Protein AF-A0A7S2CGY8-F1 (afdb_monomer_lite)

Secondary structure (DSSP, 8-state):
-HHHHHHHHHHHHHHHTTGGGTTTSGGGGGGGHHHHHHHHTSS-HHHHHHHHHHHHHHHHHS---HHHHHHHHHHHHHHHT-SSHHHHHHHHHHTHHHHHH---HHHHHHHHHHHHHHHT-TT--HHHHHHHHHHHHHHHHHHTTSTTHHHIIIIIIHHHHHHHTT-SSHHHHHHHHHHHHHHHHHHHHHTT-

Structure (mmCIF, N/CA/C/O backbone):
data_AF-A0A7S2CGY8-F1
#
_entry.id   AF-A0A7S2CGY8-F1
#
loop_
_atom_site.group_PDB
_atom_site.id
_atom_site.type_symbol
_atom_site.label_atom_id
_atom_site.label_alt_id
_atom_site.label_comp_id
_atom_site.label_asym_id
_atom_site.label_entity_id
_atom_site.label_seq_id
_atom_site.pdbx_PDB_ins_code
_atom_site.Cartn_x
_atom_site.Cartn_y
_atom_site.Cartn_z
_atom_site.occupancy
_atom_site.B_iso_or_equiv
_atom_site.auth_seq_id
_atom_site.auth_comp_id
_atom_site.auth_asym_id
_atom_site.auth_atom_id
_atom_site.pdbx_PDB_model_num
ATOM 1 N N . ILE A 1 1 ? -27.112 6.964 -15.924 1.00 53.16 1 ILE A N 1
ATOM 2 C CA . ILE A 1 1 ? -25.956 7.799 -16.319 1.00 53.16 1 ILE A CA 1
ATOM 3 C C . ILE A 1 1 ? -24.773 7.581 -15.366 1.00 53.16 1 ILE A C 1
ATOM 5 O O . ILE A 1 1 ? -23.765 7.150 -15.892 1.00 53.16 1 ILE A O 1
ATOM 9 N N . PRO A 1 2 ? -24.857 7.737 -14.021 1.00 62.81 2 PRO A N 1
ATOM 10 C CA . PRO A 1 2 ? -23.721 7.411 -13.134 1.00 62.81 2 PRO A CA 1
ATOM 11 C C . PRO A 1 2 ? -23.342 5.918 -13.141 1.00 62.81 2 PRO A C 1
ATOM 13 O O . PRO A 1 2 ? -22.180 5.579 -13.289 1.00 62.81 2 PRO A O 1
ATOM 16 N N . GLU A 1 3 ? -24.332 5.017 -13.100 1.00 65.12 3 GLU A N 1
ATOM 17 C CA . GLU A 1 3 ? -24.080 3.561 -13.124 1.00 65.12 3 GLU A CA 1
ATOM 18 C C . GLU A 1 3 ? -23.382 3.082 -14.413 1.00 65.12 3 GLU A C 1
ATOM 20 O O . GLU A 1 3 ? -22.589 2.148 -14.380 1.00 65.12 3 GLU A O 1
ATOM 25 N N . GLU A 1 4 ? -23.644 3.741 -15.548 1.00 75.81 4 GLU A N 1
ATOM 26 C CA . GLU A 1 4 ? -22.985 3.426 -16.825 1.00 75.81 4 GLU A CA 1
ATOM 27 C C . GLU A 1 4 ? -21.520 3.895 -16.824 1.00 75.81 4 GLU A C 1
ATOM 29 O O . GLU A 1 4 ? -20.667 3.266 -17.444 1.00 75.81 4 GLU A O 1
ATOM 34 N N . GLU A 1 5 ? -21.213 4.986 -16.115 1.00 86.94 5 GLU A N 1
ATOM 35 C CA . GLU A 1 5 ? -19.851 5.502 -15.963 1.00 86.94 5 GLU A CA 1
ATOM 36 C C . GLU A 1 5 ? -18.996 4.560 -15.103 1.00 86.94 5 GLU A C 1
ATOM 38 O O . GLU A 1 5 ? -17.884 4.213 -15.503 1.00 86.94 5 GLU A O 1
ATOM 43 N N . ASP A 1 6 ? -19.537 4.057 -13.990 1.00 91.94 6 ASP A N 1
ATOM 44 C CA . ASP A 1 6 ? -18.836 3.103 -13.122 1.00 91.94 6 ASP A CA 1
ATOM 45 C C . ASP A 1 6 ? -18.589 1.751 -13.815 1.00 91.94 6 ASP A C 1
ATOM 47 O O . ASP A 1 6 ? -17.515 1.161 -13.666 1.00 91.94 6 ASP A O 1
ATOM 51 N N . GLU A 1 7 ? -19.531 1.272 -14.637 1.00 93.44 7 GLU A N 1
ATOM 52 C CA . GLU A 1 7 ? -19.334 0.061 -15.447 1.00 93.44 7 GLU A CA 1
ATOM 53 C C . GLU A 1 7 ? -18.198 0.244 -16.468 1.00 93.44 7 GLU A C 1
ATOM 55 O O . GLU A 1 7 ? -17.343 -0.637 -16.623 1.00 93.44 7 GLU A O 1
ATOM 60 N N . ILE A 1 8 ? -18.130 1.410 -17.120 1.00 94.19 8 ILE A N 1
ATOM 61 C CA . ILE A 1 8 ? -17.041 1.746 -18.046 1.00 94.19 8 ILE A CA 1
ATOM 62 C C . ILE A 1 8 ? -15.702 1.808 -17.305 1.00 94.19 8 ILE A C 1
ATOM 64 O O . ILE A 1 8 ? -14.720 1.240 -17.788 1.00 94.19 8 ILE A O 1
ATOM 68 N N . LEU A 1 9 ? -15.643 2.455 -16.139 1.00 94.94 9 LEU A N 1
ATOM 69 C CA . LEU A 1 9 ? -14.415 2.556 -15.345 1.00 94.94 9 LEU A CA 1
ATOM 70 C C . LEU A 1 9 ? -13.940 1.188 -14.852 1.00 94.94 9 LEU A C 1
ATOM 72 O O . LEU A 1 9 ? -12.745 0.897 -14.899 1.00 94.94 9 LEU A O 1
ATOM 76 N N . PHE A 1 10 ? -14.859 0.316 -14.446 1.00 95.69 10 PHE A N 1
ATOM 77 C CA . PHE A 1 10 ? -14.543 -1.055 -14.056 1.00 95.69 10 PHE A CA 1
ATOM 78 C C . PHE A 1 10 ? -13.921 -1.860 -15.205 1.00 95.69 10 PHE A C 1
ATOM 80 O O . PHE A 1 10 ? -12.905 -2.538 -15.016 1.00 95.69 10 PHE A O 1
ATOM 87 N N . LEU A 1 11 ? -14.511 -1.787 -16.403 1.00 96.06 11 LEU A N 1
ATOM 88 C CA . LEU A 1 11 ? -13.979 -2.459 -17.591 1.00 96.06 11 LEU A CA 1
ATOM 89 C C . LEU A 1 11 ? -12.628 -1.869 -18.006 1.00 96.06 11 LEU A C 1
ATOM 91 O O . LEU A 1 11 ? -11.694 -2.617 -18.293 1.00 96.06 11 LEU A O 1
ATOM 95 N N . LEU A 1 12 ? -12.498 -0.542 -17.968 1.00 95.69 12 LEU A N 1
ATOM 96 C CA . LEU A 1 12 ? -11.250 0.148 -18.271 1.00 95.69 12 LEU A CA 1
ATOM 97 C C . LEU A 1 12 ? -10.130 -0.276 -17.316 1.00 95.69 12 LEU A C 1
ATOM 99 O O . LEU A 1 12 ? -9.038 -0.607 -17.775 1.00 95.69 12 LEU A O 1
ATOM 103 N N . ALA A 1 13 ? -10.395 -0.324 -16.007 1.00 96.12 13 ALA A N 1
ATOM 104 C CA . ALA A 1 13 ? -9.419 -0.759 -15.013 1.00 96.12 13 ALA A CA 1
ATOM 105 C C . ALA A 1 13 ? -8.868 -2.153 -15.339 1.00 96.12 13 ALA A C 1
ATOM 107 O O . ALA A 1 13 ? -7.653 -2.347 -15.353 1.00 96.12 13 ALA A O 1
ATOM 108 N N . LYS A 1 14 ? -9.748 -3.105 -15.670 1.00 95.06 14 LYS A N 1
ATOM 109 C CA . LYS A 1 14 ? -9.351 -4.475 -16.028 1.00 95.06 14 LYS A CA 1
ATOM 110 C C . LYS A 1 14 ? -8.447 -4.532 -17.254 1.00 95.06 14 LYS A C 1
ATOM 112 O O . LYS A 1 14 ? -7.432 -5.224 -17.214 1.00 95.06 14 LYS A O 1
ATOM 117 N N . GLU A 1 15 ? -8.790 -3.803 -18.311 1.00 96.19 15 GLU A N 1
ATOM 118 C CA . GLU A 1 15 ? -7.993 -3.785 -19.541 1.00 96.19 15 GLU A CA 1
ATOM 119 C C . GLU A 1 15 ? -6.618 -3.143 -19.316 1.00 96.19 15 GLU A C 1
ATOM 121 O O . GLU A 1 15 ? -5.596 -3.683 -19.749 1.00 96.19 15 GLU A O 1
ATOM 126 N N . LEU A 1 16 ? -6.555 -2.040 -18.558 1.00 95.94 16 LEU A N 1
ATOM 127 C CA . LEU A 1 16 ? -5.305 -1.317 -18.297 1.00 95.94 16 LEU A CA 1
ATOM 128 C C . LEU A 1 16 ? -4.243 -2.160 -17.575 1.00 95.94 16 LEU A C 1
ATOM 130 O O . LEU A 1 16 ? -3.051 -1.888 -17.732 1.00 95.94 16 LEU A O 1
ATOM 134 N N . GLY A 1 17 ? -4.630 -3.215 -16.851 1.00 93.88 17 GLY A N 1
ATOM 135 C CA . GLY A 1 17 ? -3.684 -4.147 -16.227 1.00 93.88 17 GLY A CA 1
ATOM 136 C C . GLY A 1 17 ? -2.718 -4.812 -17.222 1.00 93.88 17 GLY A C 1
ATOM 137 O O . GLY A 1 17 ? -1.593 -5.146 -16.854 1.00 93.88 17 GLY A O 1
ATOM 138 N N . GLY A 1 18 ? -3.122 -4.963 -18.490 1.00 94.38 18 GLY A N 1
ATOM 139 C CA . GLY A 1 18 ? -2.313 -5.560 -19.561 1.00 94.38 18 GLY A CA 1
ATOM 140 C C . GLY A 1 18 ? -1.582 -4.556 -20.462 1.00 94.38 18 GLY A C 1
ATOM 141 O O . GLY A 1 18 ? -0.892 -4.959 -21.401 1.00 94.38 18 GLY A O 1
ATOM 142 N N . PHE A 1 19 ? -1.717 -3.250 -20.216 1.00 96.81 19 PHE A N 1
ATOM 143 C CA . PHE A 1 19 ? -1.343 -2.220 -21.194 1.00 96.81 19 PHE A CA 1
ATOM 144 C C . PHE A 1 19 ? 0.140 -1.850 -21.214 1.00 96.81 19 PHE A C 1
ATOM 146 O O . PHE A 1 19 ? 0.541 -1.041 -22.047 1.00 96.81 19 PHE A O 1
ATOM 153 N N . VAL A 1 20 ? 0.982 -2.457 -20.371 1.00 97.00 20 VAL A N 1
ATOM 154 C CA . VAL A 1 20 ? 2.426 -2.155 -20.327 1.00 97.00 20 VAL A CA 1
ATOM 155 C C . VAL A 1 20 ? 3.072 -2.267 -21.714 1.00 97.00 20 VAL A C 1
ATOM 157 O O . VAL A 1 20 ? 3.839 -1.397 -22.112 1.00 97.00 20 VAL A O 1
ATOM 160 N N . THR A 1 21 ? 2.715 -3.284 -22.503 1.00 95.25 21 THR A N 1
ATOM 161 C CA . THR A 1 21 ? 3.240 -3.456 -23.872 1.00 95.25 21 THR A CA 1
ATOM 162 C C . THR A 1 21 ? 2.697 -2.426 -24.868 1.00 95.25 21 THR A C 1
ATOM 164 O O . THR A 1 21 ? 3.380 -2.086 -25.831 1.00 95.25 21 THR A O 1
ATOM 167 N N . VAL A 1 22 ? 1.499 -1.894 -24.620 1.00 95.88 22 VAL A N 1
ATOM 168 C CA . VAL A 1 22 ? 0.805 -0.926 -25.480 1.00 95.88 22 VAL A CA 1
ATOM 169 C C . VAL A 1 22 ? 1.343 0.492 -25.271 1.00 95.88 22 VAL A C 1
ATOM 171 O O . VAL A 1 22 ? 1.415 1.265 -26.222 1.00 95.88 22 VAL A O 1
ATOM 174 N N . VAL A 1 23 ? 1.779 0.830 -24.053 1.00 95.19 23 VAL A N 1
ATOM 175 C CA . VAL A 1 23 ? 2.301 2.168 -23.709 1.00 95.19 23 VAL A CA 1
ATOM 176 C C . VAL A 1 23 ? 3.795 2.357 -23.991 1.00 95.19 23 VAL A C 1
ATOM 178 O O . VAL A 1 23 ? 4.369 3.351 -23.564 1.00 95.19 23 VAL A O 1
ATOM 181 N N . GLY A 1 24 ? 4.436 1.434 -24.715 1.00 94.00 24 GLY A N 1
ATOM 182 C CA . GLY A 1 24 ? 5.869 1.506 -25.037 1.00 94.00 24 GLY A CA 1
ATOM 183 C C . GLY A 1 24 ? 6.751 0.518 -24.269 1.00 94.00 24 GLY A C 1
ATOM 184 O O . GLY A 1 24 ? 7.974 0.613 -24.336 1.00 94.00 24 GLY A O 1
ATOM 185 N N . GLY A 1 25 ? 6.154 -0.456 -23.577 1.00 96.19 25 GLY A N 1
ATOM 186 C CA . GLY A 1 25 ? 6.866 -1.508 -22.854 1.00 96.19 25 GLY A CA 1
ATOM 187 C C . GLY A 1 25 ? 7.156 -1.161 -21.389 1.00 96.19 25 GLY A C 1
ATOM 188 O O . GLY A 1 25 ? 6.693 -0.136 -20.882 1.00 96.19 25 GLY A O 1
ATOM 189 N N . PRO A 1 26 ? 7.935 -2.012 -20.690 1.00 97.12 26 PRO A N 1
ATOM 190 C CA . PRO A 1 26 ? 8.218 -1.866 -19.259 1.00 97.12 26 PRO A CA 1
ATOM 191 C C . PRO A 1 26 ? 8.741 -0.482 -18.862 1.00 97.12 26 PRO A C 1
ATOM 193 O O . PRO A 1 26 ? 8.302 0.060 -17.849 1.00 97.12 26 PRO A O 1
ATOM 196 N N . ALA A 1 27 ? 9.592 0.124 -19.696 1.00 96.50 27 ALA A N 1
ATOM 197 C CA . ALA A 1 27 ? 10.165 1.449 -19.466 1.00 96.50 27 ALA A CA 1
ATOM 198 C C . ALA A 1 27 ? 9.117 2.571 -19.362 1.00 96.50 27 ALA A C 1
ATOM 200 O O . ALA A 1 27 ? 9.383 3.570 -18.705 1.00 96.50 27 ALA A O 1
ATOM 201 N N . CYS A 1 28 ? 7.937 2.411 -19.972 1.00 96.25 28 CYS A N 1
ATOM 202 C CA . CYS A 1 28 ? 6.852 3.398 -19.968 1.00 96.25 28 CYS A CA 1
ATOM 203 C C . CYS A 1 28 ? 5.630 2.949 -19.146 1.00 96.25 28 CYS A C 1
ATOM 205 O O . CYS A 1 28 ? 4.637 3.673 -19.070 1.00 96.25 28 CYS A O 1
ATOM 207 N N . GLY A 1 29 ? 5.682 1.776 -18.499 1.00 97.06 29 GLY A N 1
ATOM 208 C CA . GLY A 1 29 ? 4.551 1.222 -17.744 1.00 97.06 29 GLY A CA 1
ATOM 209 C C . GLY A 1 29 ? 4.040 2.151 -16.635 1.00 97.06 29 GLY A C 1
ATOM 210 O O . GLY A 1 29 ? 2.834 2.224 -16.397 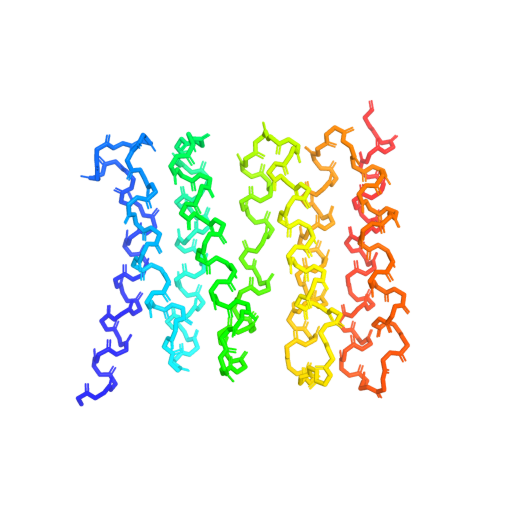1.00 97.06 29 GLY A O 1
ATOM 211 N N . TYR A 1 30 ? 4.929 2.948 -16.032 1.00 97.12 30 TYR A N 1
ATOM 212 C CA . TYR A 1 30 ? 4.580 3.914 -14.986 1.00 97.12 30 TYR A CA 1
ATOM 213 C C . TYR A 1 30 ? 3.583 4.994 -15.442 1.00 97.12 30 TYR A C 1
ATOM 215 O O . TYR A 1 30 ? 2.957 5.648 -14.608 1.00 97.12 30 TYR A O 1
ATOM 223 N N . MET A 1 31 ? 3.419 5.219 -16.751 1.00 96.25 31 MET A N 1
ATOM 224 C CA . MET A 1 31 ? 2.461 6.199 -17.276 1.00 96.25 31 MET A CA 1
ATOM 225 C C . MET A 1 31 ? 1.010 5.813 -16.961 1.00 96.25 31 MET A C 1
ATOM 227 O O . MET A 1 31 ? 0.146 6.684 -16.904 1.00 96.25 31 MET A O 1
ATOM 231 N N . LEU A 1 32 ? 0.747 4.527 -16.710 1.00 97.25 32 LEU A N 1
ATOM 232 C CA . LEU A 1 32 ? -0.573 4.013 -16.342 1.00 97.25 32 LEU A CA 1
ATOM 233 C C . LEU A 1 32 ? -0.956 4.333 -14.888 1.00 97.25 32 LEU A C 1
ATOM 235 O O . LEU A 1 32 ? -2.140 4.322 -14.557 1.00 97.25 32 LEU A O 1
ATOM 239 N N . LEU A 1 33 ? 0.014 4.662 -14.024 1.00 96.88 33 LEU A N 1
ATOM 240 C CA . LEU A 1 33 ? -0.224 4.897 -12.593 1.00 96.88 33 LEU A CA 1
ATOM 241 C C . LEU A 1 33 ? -1.218 6.039 -12.343 1.00 96.88 33 LEU A C 1
ATOM 243 O O . LEU A 1 33 ? -2.102 5.903 -11.502 1.00 96.88 33 LEU A O 1
ATOM 247 N N . GLN A 1 34 ? -1.156 7.113 -13.138 1.00 94.81 34 GLN A N 1
ATOM 248 C CA . GLN A 1 34 ? -2.094 8.238 -13.022 1.00 94.81 34 GLN A CA 1
ATOM 249 C C . GLN A 1 34 ? -3.553 7.820 -13.275 1.00 94.81 34 GLN A C 1
ATOM 251 O O . GLN A 1 34 ? -4.475 8.375 -12.685 1.00 94.81 34 GLN A O 1
ATOM 256 N N . CYS A 1 35 ? -3.779 6.832 -14.149 1.00 95.19 35 CYS A N 1
ATOM 257 C CA . CYS A 1 35 ? -5.119 6.328 -14.435 1.00 95.19 35 CYS A CA 1
ATOM 258 C C . CYS A 1 35 ? -5.658 5.554 -13.230 1.00 95.19 35 CYS A C 1
ATOM 260 O O . CYS A 1 35 ? -6.822 5.712 -12.868 1.00 95.19 35 CYS A O 1
ATOM 262 N N . PHE A 1 36 ? -4.806 4.756 -12.581 1.00 95.81 36 PHE A N 1
ATOM 263 C CA . PHE A 1 36 ? -5.179 4.033 -11.367 1.00 95.81 36 PHE A CA 1
ATOM 264 C C . PHE A 1 36 ? -5.431 4.974 -10.194 1.00 95.81 36 PHE A C 1
ATOM 266 O O . PHE A 1 36 ? -6.360 4.723 -9.442 1.00 95.81 36 PHE A O 1
ATOM 273 N N . GLU A 1 37 ? -4.682 6.070 -10.055 1.00 94.62 37 GLU A N 1
ATOM 274 C CA . GLU A 1 37 ? -4.945 7.077 -9.017 1.00 94.62 37 GLU A CA 1
ATOM 275 C C . GLU A 1 37 ? -6.362 7.649 -9.135 1.00 94.62 37 GLU A C 1
ATOM 277 O O . GLU A 1 37 ? -7.098 7.655 -8.151 1.00 94.62 37 GLU A O 1
ATOM 282 N N . LEU A 1 38 ? -6.774 8.028 -10.350 1.00 93.06 38 LEU A N 1
ATOM 283 C CA . LEU A 1 38 ? -8.121 8.536 -10.622 1.00 93.06 38 LEU A CA 1
ATOM 284 C C . LEU A 1 38 ? -9.209 7.489 -10.343 1.00 93.06 38 LEU A C 1
ATOM 286 O O . LEU A 1 38 ? -10.219 7.804 -9.724 1.00 93.06 38 LEU A O 1
ATOM 290 N N . MET A 1 39 ? -9.009 6.237 -10.764 1.00 94.75 39 MET A N 1
ATOM 291 C CA . MET A 1 39 ? -9.997 5.171 -10.544 1.00 94.75 39 MET A CA 1
ATOM 292 C C . MET A 1 39 ? -10.074 4.734 -9.074 1.00 94.75 39 MET A C 1
ATOM 294 O O . MET A 1 39 ? -11.159 4.450 -8.572 1.00 94.75 39 MET A O 1
ATOM 298 N N . CYS A 1 40 ? -8.950 4.730 -8.355 1.00 93.38 40 CYS A N 1
ATOM 299 C CA . CYS A 1 40 ? -8.903 4.491 -6.911 1.00 93.38 40 CYS A CA 1
ATOM 300 C C . CYS A 1 40 ? -9.632 5.581 -6.111 1.00 93.38 40 CYS A C 1
ATOM 302 O O . CYS A 1 40 ? -10.027 5.330 -4.972 1.00 93.38 40 CYS A O 1
ATOM 304 N N . ASP A 1 41 ? -9.822 6.766 -6.696 1.00 89.69 41 ASP A N 1
ATOM 305 C CA . ASP A 1 41 ? -10.526 7.886 -6.074 1.00 89.69 41 ASP A CA 1
ATOM 306 C C . ASP A 1 41 ? -12.061 7.822 -6.206 1.00 89.69 41 ASP A C 1
ATOM 308 O O . ASP A 1 41 ? -12.793 8.599 -5.594 1.00 89.69 41 ASP A O 1
ATOM 312 N N . THR A 1 42 ? -12.576 6.886 -7.000 1.00 91.50 42 THR A N 1
ATOM 313 C CA . THR A 1 42 ? -14.022 6.726 -7.220 1.00 91.50 42 THR A CA 1
ATOM 314 C C . THR A 1 42 ? -14.736 6.194 -5.974 1.00 91.50 42 THR A C 1
ATOM 316 O O . THR A 1 42 ? -14.119 5.575 -5.103 1.00 91.50 42 THR A O 1
ATOM 319 N N . GLU A 1 43 ? -16.053 6.415 -5.860 1.00 87.88 43 GLU A N 1
ATOM 320 C CA . GLU A 1 43 ? -16.867 5.904 -4.741 1.00 87.88 43 GLU A CA 1
ATOM 321 C C . GLU A 1 43 ? -17.268 4.430 -4.907 1.00 87.88 43 GLU A C 1
ATOM 323 O O . GLU A 1 43 ? -17.458 3.732 -3.900 1.00 87.88 43 GLU A O 1
ATOM 328 N N . GLU A 1 44 ? -17.296 3.922 -6.138 1.00 91.94 44 GLU A N 1
ATO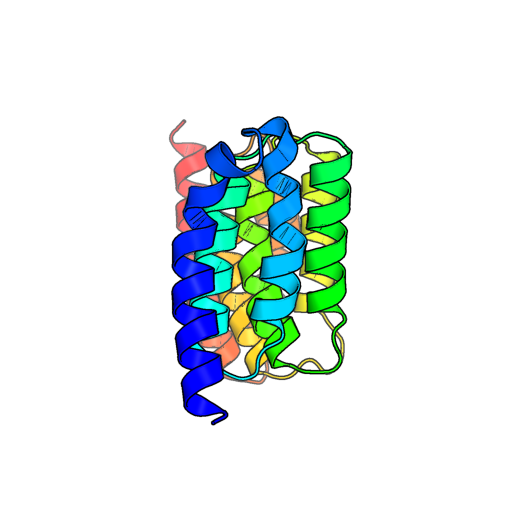M 329 C CA . GLU A 1 44 ? -17.691 2.548 -6.424 1.00 91.94 44 GLU A CA 1
ATOM 330 C C . GLU A 1 44 ? -16.594 1.547 -6.026 1.00 91.94 44 GLU A C 1
ATOM 332 O O . GLU A 1 44 ? -15.432 1.629 -6.431 1.0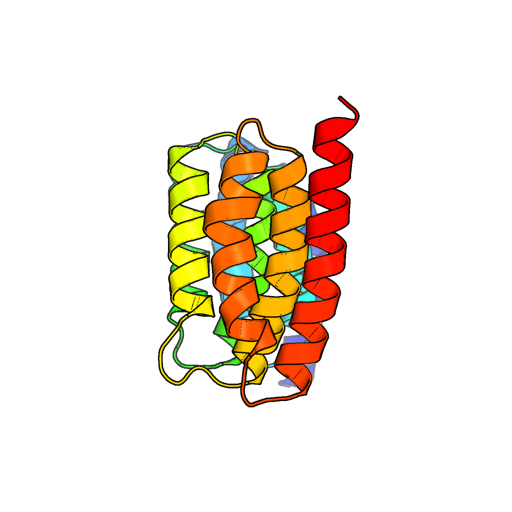0 91.94 44 GLU A O 1
ATOM 337 N N . THR A 1 45 ? -16.958 0.570 -5.195 1.00 92.25 45 THR A N 1
ATOM 338 C CA . THR A 1 45 ? -15.986 -0.367 -4.616 1.00 92.25 45 THR A CA 1
ATOM 339 C C . THR A 1 45 ? -15.436 -1.311 -5.670 1.00 92.25 45 THR A C 1
ATOM 341 O O . THR A 1 45 ? -14.231 -1.561 -5.682 1.00 92.25 45 THR A O 1
ATOM 344 N N . VAL A 1 46 ? -16.279 -1.778 -6.598 1.00 94.44 46 VAL A N 1
ATOM 345 C CA . VAL A 1 46 ? -15.818 -2.707 -7.639 1.00 94.44 46 VAL A CA 1
ATOM 346 C C . VAL A 1 46 ? -14.814 -2.055 -8.592 1.00 94.44 46 VAL A C 1
ATOM 348 O O . VAL A 1 46 ? -13.898 -2.731 -9.061 1.00 94.44 46 VAL A O 1
ATOM 351 N N . VAL A 1 47 ? -14.935 -0.744 -8.834 1.00 95.69 47 VAL A N 1
ATOM 352 C CA . VAL A 1 47 ? -13.988 0.031 -9.650 1.00 95.69 47 VAL A CA 1
ATOM 353 C C . VAL A 1 47 ? -12.643 0.144 -8.938 1.00 95.69 47 VAL A C 1
ATOM 355 O O . VAL A 1 47 ? -11.611 -0.171 -9.532 1.00 95.69 47 VAL A O 1
ATOM 358 N N . ARG A 1 48 ? -12.638 0.518 -7.651 1.00 94.94 48 ARG A N 1
ATOM 359 C CA . ARG A 1 48 ? -11.400 0.614 -6.859 1.00 94.94 48 ARG A CA 1
ATOM 360 C C . ARG A 1 48 ? -10.667 -0.721 -6.749 1.00 94.94 48 ARG A C 1
ATOM 362 O O . ARG A 1 48 ? -9.449 -0.755 -6.909 1.00 94.94 48 ARG A O 1
ATOM 369 N N . ASP A 1 49 ? -11.392 -1.813 -6.517 1.00 94.75 49 ASP A N 1
ATOM 370 C CA . ASP A 1 49 ? -10.798 -3.150 -6.414 1.00 94.75 49 ASP A CA 1
ATOM 371 C C . ASP A 1 49 ? -10.184 -3.590 -7.754 1.00 94.75 49 ASP A C 1
ATOM 373 O O . ASP A 1 49 ? -9.071 -4.124 -7.794 1.00 94.75 49 ASP A O 1
ATOM 377 N N . ALA A 1 50 ? -10.866 -3.307 -8.871 1.00 96.56 50 ALA A N 1
ATOM 378 C CA . ALA A 1 50 ? -10.332 -3.559 -10.208 1.00 96.56 50 ALA A CA 1
ATOM 379 C C . ALA A 1 50 ? -9.085 -2.707 -10.500 1.00 96.56 50 ALA A C 1
ATOM 381 O O . ALA A 1 50 ? -8.102 -3.226 -11.033 1.00 96.56 50 ALA A O 1
ATOM 382 N N . ALA A 1 51 ? -9.089 -1.429 -10.111 1.00 97.12 51 ALA A N 1
ATOM 383 C CA . ALA A 1 51 ? -7.946 -0.534 -10.270 1.00 97.12 51 ALA A CA 1
ATOM 384 C C . ALA A 1 51 ? -6.737 -0.993 -9.441 1.00 97.12 51 ALA A C 1
ATOM 386 O O . ALA A 1 51 ? -5.619 -0.996 -9.954 1.00 97.12 51 ALA A O 1
ATOM 387 N N . ALA A 1 52 ? -6.944 -1.451 -8.203 1.00 96.38 52 ALA A N 1
ATOM 388 C CA . ALA A 1 52 ? -5.881 -1.997 -7.361 1.00 96.38 52 ALA A CA 1
ATOM 389 C C . ALA A 1 52 ? -5.271 -3.284 -7.952 1.00 96.38 52 ALA A C 1
ATOM 391 O O . ALA A 1 52 ? -4.049 -3.446 -7.962 1.00 96.38 52 ALA A O 1
ATOM 392 N N . ALA A 1 53 ? -6.096 -4.178 -8.506 1.00 96.81 53 ALA A N 1
ATOM 393 C CA . ALA A 1 53 ? -5.619 -5.389 -9.179 1.00 96.81 53 ALA A CA 1
ATOM 394 C C . ALA A 1 53 ? -4.832 -5.077 -10.469 1.00 96.81 53 ALA A C 1
ATOM 396 O O . ALA A 1 53 ? -3.794 -5.690 -10.747 1.00 96.81 53 ALA A O 1
ATOM 397 N N . ALA A 1 54 ? -5.297 -4.099 -11.246 1.00 97.69 54 ALA A N 1
ATOM 398 C CA . ALA A 1 54 ? -4.611 -3.632 -12.445 1.00 97.69 54 ALA A CA 1
ATOM 399 C C . ALA A 1 54 ? -3.280 -2.946 -12.110 1.00 97.69 54 ALA A C 1
ATOM 401 O O . ALA A 1 54 ? -2.256 -3.255 -12.721 1.00 97.69 54 ALA A O 1
ATOM 402 N N . PHE A 1 55 ? -3.264 -2.101 -11.077 1.00 98.12 55 PHE A N 1
ATOM 403 C CA . PHE A 1 55 ? -2.051 -1.511 -10.516 1.00 98.12 55 PHE A CA 1
ATOM 404 C C . PHE A 1 55 ? -1.043 -2.590 -10.109 1.00 98.12 55 PHE A C 1
ATOM 406 O O . PHE A 1 55 ? 0.136 -2.479 -10.445 1.00 98.12 55 PHE A O 1
ATOM 413 N N . ALA A 1 56 ? -1.489 -3.663 -9.450 1.00 97.44 56 ALA A N 1
ATOM 414 C CA . ALA A 1 56 ? -0.601 -4.752 -9.057 1.00 97.44 56 ALA A CA 1
ATOM 415 C C . ALA A 1 56 ? 0.026 -5.465 -10.272 1.00 97.44 56 ALA A C 1
ATOM 417 O O . ALA A 1 56 ? 1.210 -5.801 -10.266 1.00 97.44 56 ALA A O 1
ATOM 418 N N . SER A 1 57 ? -0.750 -5.641 -11.343 1.00 97.50 57 SER A N 1
ATOM 419 C CA . SER A 1 57 ? -0.270 -6.235 -12.598 1.00 97.50 57 SER A CA 1
ATOM 420 C C . SER A 1 57 ? 0.759 -5.339 -13.298 1.00 97.50 57 SER A C 1
ATOM 422 O O . SER A 1 57 ? 1.808 -5.814 -13.732 1.00 97.50 57 SER A O 1
ATOM 424 N N . VAL A 1 58 ? 0.497 -4.029 -13.362 1.00 97.94 58 VAL A N 1
ATOM 425 C CA . VAL A 1 58 ? 1.397 -3.055 -13.998 1.00 97.94 58 VAL A CA 1
ATOM 426 C C . VAL A 1 58 ? 2.692 -2.886 -13.207 1.00 97.94 58 VAL A C 1
ATOM 428 O O . VAL A 1 58 ? 3.769 -2.913 -13.797 1.00 97.94 58 VAL A O 1
ATOM 431 N N . THR A 1 59 ? 2.615 -2.756 -11.882 1.00 97.50 59 THR A N 1
ATOM 432 C CA . THR A 1 59 ? 3.800 -2.583 -11.020 1.00 97.50 59 THR A CA 1
ATOM 433 C C . THR A 1 59 ? 4.735 -3.792 -11.043 1.00 97.50 59 THR A C 1
ATOM 435 O O . THR A 1 59 ? 5.949 -3.623 -10.923 1.00 97.50 59 THR A O 1
ATOM 438 N N . ALA A 1 60 ? 4.197 -4.993 -11.271 1.00 96.94 60 ALA A N 1
ATOM 439 C CA . ALA A 1 60 ? 4.982 -6.209 -11.467 1.00 96.94 60 ALA A CA 1
ATOM 440 C C . ALA A 1 60 ? 5.649 -6.308 -12.853 1.00 96.94 60 ALA A C 1
ATOM 442 O O . ALA A 1 60 ? 6.639 -7.022 -12.995 1.00 96.94 60 ALA A O 1
ATOM 443 N N . ALA A 1 61 ? 5.114 -5.627 -13.872 1.00 97.06 61 ALA A N 1
ATOM 444 C CA . ALA A 1 61 ? 5.581 -5.723 -15.258 1.00 97.06 61 ALA A CA 1
ATOM 445 C C . ALA A 1 61 ? 6.377 -4.498 -15.745 1.00 97.06 61 ALA A C 1
ATOM 447 O O . ALA A 1 61 ? 7.028 -4.570 -16.790 1.00 97.06 61 ALA A O 1
ATOM 448 N N . MET A 1 62 ? 6.310 -3.369 -15.036 1.00 97.00 62 MET A N 1
ATOM 449 C CA . MET A 1 62 ? 7.035 -2.149 -15.390 1.00 97.00 62 MET A CA 1
ATOM 450 C C . MET A 1 62 ? 8.494 -2.174 -14.921 1.00 97.00 62 MET A C 1
ATOM 452 O O . MET A 1 62 ? 8.864 -2.874 -13.981 1.00 97.00 62 MET A O 1
ATOM 456 N N . GLU A 1 63 ? 9.324 -1.359 -15.564 1.00 97.69 63 GLU A N 1
ATOM 457 C CA . GLU A 1 63 ? 10.695 -1.112 -15.132 1.00 97.69 63 GLU A CA 1
ATOM 458 C C . GLU A 1 63 ? 10.722 -0.070 -14.004 1.00 97.69 63 GLU A C 1
ATOM 460 O O . GLU A 1 63 ? 10.143 1.012 -14.118 1.00 97.69 63 GLU A O 1
ATOM 465 N N . TRP A 1 64 ? 11.443 -0.371 -12.923 1.00 97.94 64 TRP A N 1
ATOM 466 C CA . TRP A 1 64 ? 11.562 0.487 -11.740 1.00 97.94 64 TRP A CA 1
ATOM 467 C C . TRP A 1 64 ? 12.687 1.524 -11.862 1.00 97.94 64 TRP A C 1
ATOM 469 O O . TRP A 1 64 ? 13.639 1.544 -11.078 1.00 97.94 64 TRP A O 1
ATOM 479 N N . ASN A 1 65 ? 12.570 2.411 -12.852 1.00 96.44 65 ASN A N 1
ATOM 480 C CA . ASN A 1 65 ? 13.443 3.581 -12.988 1.00 96.44 65 ASN A CA 1
ATOM 481 C C . ASN A 1 65 ? 13.069 4.704 -11.992 1.00 96.44 65 ASN A C 1
ATOM 483 O O . ASN A 1 65 ? 12.094 4.600 -11.245 1.00 96.44 65 ASN A O 1
ATOM 487 N N . THR A 1 66 ? 13.851 5.789 -11.962 1.00 97.38 66 THR A N 1
ATOM 488 C CA . THR A 1 66 ? 13.632 6.920 -11.041 1.00 97.38 66 THR A CA 1
ATOM 489 C C . THR A 1 66 ? 12.228 7.516 -11.165 1.00 97.38 66 THR A C 1
ATOM 491 O O . THR A 1 66 ? 11.570 7.733 -10.153 1.00 97.38 66 THR A O 1
ATOM 494 N N . GLU A 1 67 ? 11.732 7.710 -12.389 1.00 96.81 67 GLU A N 1
ATOM 495 C CA . GLU A 1 67 ? 10.406 8.292 -12.622 1.00 96.81 67 GLU A CA 1
ATOM 496 C C . GLU A 1 67 ? 9.281 7.351 -12.161 1.00 96.81 67 GLU A C 1
ATOM 498 O O . GLU A 1 67 ? 8.303 7.798 -11.560 1.00 96.81 67 GLU A O 1
ATOM 503 N N . ALA A 1 68 ? 9.432 6.041 -12.378 1.00 98.00 68 ALA A N 1
ATOM 504 C CA . ALA A 1 68 ? 8.485 5.034 -11.906 1.00 98.00 68 ALA A CA 1
ATOM 505 C C . ALA A 1 68 ? 8.382 5.024 -10.374 1.00 98.00 68 ALA A C 1
ATOM 507 O O . ALA A 1 68 ? 7.273 5.021 -9.829 1.00 98.00 68 ALA A O 1
ATOM 508 N N . LYS A 1 69 ? 9.527 5.080 -9.679 1.00 98.44 69 LYS A N 1
ATOM 509 C CA . LYS A 1 69 ? 9.590 5.171 -8.212 1.00 98.44 69 LYS A CA 1
ATOM 510 C C . LYS A 1 69 ? 8.895 6.432 -7.710 1.00 98.44 69 LYS A C 1
ATOM 512 O O . LYS A 1 69 ? 8.008 6.334 -6.861 1.00 98.44 69 LYS A O 1
ATOM 517 N N . GLU A 1 70 ? 9.254 7.589 -8.262 1.00 98.06 70 GLU A N 1
ATOM 518 C CA . GLU A 1 70 ? 8.681 8.885 -7.887 1.00 98.06 70 GLU A CA 1
ATOM 519 C C . GLU A 1 70 ? 7.162 8.906 -8.080 1.00 98.06 70 GLU A C 1
ATOM 521 O O . GLU A 1 70 ? 6.431 9.193 -7.133 1.00 98.06 70 GLU A O 1
ATOM 526 N N . LYS A 1 71 ? 6.662 8.525 -9.262 1.00 98.06 71 LYS A N 1
ATOM 527 C CA . LYS A 1 71 ? 5.219 8.550 -9.551 1.00 98.06 71 LYS A CA 1
ATOM 528 C C . LYS A 1 71 ? 4.427 7.562 -8.708 1.00 98.06 71 LYS A C 1
ATOM 530 O O . LYS A 1 71 ? 3.372 7.925 -8.191 1.00 98.06 71 LYS A O 1
ATOM 535 N N . CYS A 1 72 ? 4.926 6.338 -8.537 1.00 98.38 72 CYS A N 1
ATOM 536 C CA . CYS A 1 72 ? 4.255 5.346 -7.700 1.00 98.38 72 CYS A CA 1
ATOM 537 C C . CYS A 1 72 ? 4.177 5.815 -6.245 1.00 98.38 72 CYS A C 1
ATOM 539 O O . CYS A 1 72 ? 3.130 5.699 -5.610 1.00 98.38 72 CYS A O 1
ATOM 541 N N . LEU A 1 73 ? 5.268 6.377 -5.723 1.00 98.12 73 LEU A N 1
ATOM 542 C CA . LEU A 1 73 ? 5.309 6.886 -4.360 1.00 98.12 73 LEU A CA 1
ATOM 543 C C . LEU A 1 73 ? 4.394 8.103 -4.172 1.00 98.12 73 LEU A C 1
ATOM 545 O O . LEU A 1 73 ? 3.672 8.172 -3.179 1.00 98.12 73 LEU A O 1
ATOM 549 N N . SER A 1 74 ? 4.393 9.043 -5.119 1.00 97.69 74 SER A N 1
ATOM 550 C CA . SER A 1 74 ? 3.478 10.188 -5.111 1.00 97.69 74 SER A CA 1
ATOM 551 C C . SER A 1 74 ? 2.019 9.741 -5.090 1.00 97.69 74 SER A C 1
ATOM 553 O O . SER A 1 74 ? 1.266 10.214 -4.245 1.00 97.69 74 SER A O 1
ATOM 555 N N . MET A 1 75 ? 1.639 8.779 -5.935 1.00 96.88 75 MET A N 1
ATOM 556 C CA . MET A 1 75 ? 0.280 8.233 -5.976 1.00 96.88 75 MET A CA 1
ATOM 557 C C . MET A 1 75 ? -0.139 7.635 -4.624 1.00 96.88 75 MET A C 1
ATOM 559 O O . MET A 1 75 ? -1.185 7.998 -4.084 1.00 96.88 75 MET A O 1
ATOM 563 N N . VAL A 1 76 ? 0.668 6.739 -4.034 1.00 96.94 76 VAL A N 1
ATOM 564 C CA . VAL A 1 76 ? 0.292 6.117 -2.748 1.00 96.94 76 VAL A CA 1
ATOM 565 C C . VAL A 1 76 ? 0.256 7.137 -1.608 1.00 96.94 76 VAL A C 1
ATOM 567 O O . VAL A 1 76 ? -0.634 7.051 -0.759 1.00 96.94 76 VAL A O 1
ATOM 570 N N . LYS A 1 77 ? 1.143 8.144 -1.611 1.00 96.75 77 LYS A N 1
ATOM 571 C CA . LYS A 1 77 ? 1.114 9.259 -0.648 1.00 96.75 77 LYS A CA 1
ATOM 572 C C . LYS A 1 77 ? -0.159 10.091 -0.794 1.00 96.75 77 LYS A C 1
ATOM 574 O O . LYS A 1 77 ? -0.823 10.344 0.209 1.00 96.75 77 LYS A O 1
ATOM 579 N N . ASN A 1 78 ? -0.532 10.462 -2.018 1.00 96.19 78 ASN A N 1
ATOM 580 C CA . ASN A 1 78 ? -1.738 11.244 -2.294 1.00 96.19 78 ASN A CA 1
ATOM 581 C C . ASN A 1 78 ? -3.002 10.514 -1.827 1.00 96.19 78 ASN A C 1
ATOM 583 O O . ASN A 1 78 ? -3.822 11.095 -1.118 1.00 96.19 78 ASN A O 1
ATOM 587 N N . LEU A 1 79 ? -3.133 9.224 -2.154 1.00 95.50 79 LEU A N 1
ATOM 588 C CA . LEU A 1 79 ? -4.274 8.415 -1.718 1.00 95.50 79 LEU A CA 1
ATOM 589 C C . LEU A 1 79 ? -4.299 8.241 -0.187 1.00 95.50 79 LEU A C 1
ATOM 591 O O . LEU A 1 79 ? -5.366 8.301 0.423 1.00 95.50 79 LEU A O 1
ATOM 595 N N . SER A 1 80 ? -3.132 8.085 0.449 1.00 95.88 80 SER A N 1
ATOM 596 C CA . SER A 1 80 ? -3.008 7.957 1.914 1.00 95.88 80 SER A CA 1
ATOM 597 C C . SER A 1 80 ? -3.344 9.254 2.658 1.00 95.88 80 SER A C 1
ATOM 599 O O . SER A 1 80 ? -3.875 9.215 3.768 1.00 95.88 80 SER A O 1
ATOM 601 N N . ALA A 1 81 ? -3.042 10.404 2.055 1.00 93.12 81 ALA A N 1
ATOM 602 C CA . ALA A 1 81 ? -3.317 11.730 2.603 1.00 93.12 81 ALA A CA 1
ATOM 603 C C . ALA A 1 81 ? -4.704 12.274 2.221 1.00 93.12 81 ALA A C 1
ATOM 605 O O . ALA A 1 81 ? -5.055 13.379 2.628 1.00 93.12 81 ALA A O 1
ATOM 606 N N . GLY A 1 82 ? -5.484 11.523 1.441 1.00 88.69 82 GLY A N 1
ATOM 607 C CA . GLY A 1 82 ? -6.775 11.968 0.940 1.00 88.69 82 GLY A CA 1
ATOM 608 C C . GLY A 1 82 ? -7.804 12.218 2.046 1.00 88.69 82 GLY A C 1
ATOM 609 O O . GLY A 1 82 ? -7.853 11.502 3.045 1.00 88.69 82 GLY A O 1
ATOM 610 N N . ASP A 1 83 ? -8.674 13.209 1.840 1.00 84.88 83 ASP A N 1
ATOM 611 C CA . ASP A 1 83 ? -9.682 13.616 2.832 1.00 84.88 83 ASP A CA 1
ATOM 612 C C . ASP A 1 83 ? -10.747 12.540 3.095 1.00 84.88 83 ASP A C 1
ATOM 614 O O . ASP A 1 83 ? -11.361 12.504 4.163 1.00 84.88 83 ASP A O 1
ATOM 618 N N . TRP A 1 84 ? -10.972 11.650 2.124 1.00 87.69 84 TRP A N 1
ATOM 619 C CA . TRP A 1 84 ? -11.998 10.618 2.203 1.00 87.69 84 TRP A CA 1
ATOM 620 C C . TRP A 1 84 ? -11.421 9.259 2.584 1.00 87.69 84 TRP A C 1
ATOM 622 O O . TRP A 1 84 ? -10.382 8.828 2.082 1.00 87.69 84 TRP A O 1
ATOM 632 N N . PHE A 1 85 ? -12.129 8.539 3.454 1.00 89.25 85 PHE A N 1
ATOM 633 C CA . PHE A 1 85 ? -11.637 7.269 3.984 1.00 89.25 85 PHE A CA 1
ATOM 634 C C . PHE A 1 85 ? -11.501 6.186 2.909 1.00 89.25 85 PHE A C 1
ATOM 636 O O . PHE A 1 85 ? -10.672 5.296 3.071 1.00 89.25 85 PHE A O 1
ATOM 643 N N . THR A 1 86 ? -12.293 6.227 1.830 1.00 90.25 86 THR A N 1
ATOM 644 C CA . THR A 1 86 ? -12.211 5.214 0.765 1.00 90.25 86 THR A CA 1
ATOM 645 C C . THR A 1 86 ? -10.858 5.276 0.062 1.00 90.25 86 THR A C 1
ATOM 647 O O . THR A 1 86 ? -10.257 4.222 -0.146 1.00 90.25 86 THR A O 1
ATOM 650 N N . LYS A 1 87 ? -10.327 6.489 -0.178 1.00 92.50 87 LYS A N 1
ATOM 651 C CA . LYS A 1 87 ? -8.974 6.726 -0.710 1.00 92.50 87 LYS A CA 1
ATOM 652 C C . LYS A 1 87 ? -7.921 6.056 0.169 1.00 92.50 87 LYS A C 1
ATOM 654 O O . LYS A 1 87 ? -7.082 5.301 -0.310 1.00 92.50 87 LYS A O 1
ATOM 659 N N . LYS A 1 88 ? -8.024 6.257 1.483 1.00 95.44 88 LYS A N 1
ATOM 660 C CA . LYS A 1 88 ? -7.113 5.669 2.474 1.00 95.44 88 LYS A CA 1
ATOM 661 C C . LYS A 1 88 ? -7.228 4.147 2.562 1.00 95.44 88 LYS A C 1
ATOM 663 O O . LYS A 1 88 ? -6.220 3.455 2.688 1.00 95.44 88 LYS A O 1
ATOM 668 N N . VAL A 1 89 ? -8.453 3.618 2.489 1.00 95.38 89 VAL A N 1
ATOM 669 C CA . VAL A 1 89 ? -8.720 2.173 2.495 1.00 95.38 89 VAL A CA 1
ATOM 670 C C . VAL A 1 89 ? -8.039 1.501 1.309 1.00 95.38 89 VAL A C 1
ATOM 672 O O . VAL A 1 89 ? -7.356 0.499 1.527 1.00 95.38 89 VAL A O 1
ATOM 675 N N . VAL A 1 90 ? -8.183 2.042 0.094 1.00 95.38 90 VAL A N 1
ATOM 676 C CA . VAL A 1 90 ? -7.511 1.480 -1.086 1.00 95.38 90 VAL A CA 1
ATOM 677 C C . VAL A 1 90 ? -6.000 1.703 -1.019 1.00 95.38 90 VAL A C 1
ATOM 679 O O . VAL A 1 90 ? -5.256 0.749 -1.230 1.00 95.38 90 VAL A O 1
ATOM 682 N N . ALA A 1 91 ? -5.533 2.891 -0.606 1.00 96.25 91 ALA A N 1
ATOM 683 C CA . ALA A 1 91 ? -4.107 3.206 -0.465 1.00 96.25 91 ALA A CA 1
ATOM 684 C C . ALA A 1 91 ? -3.361 2.169 0.377 1.00 96.25 91 ALA A C 1
ATOM 686 O O . ALA A 1 91 ? -2.314 1.682 -0.043 1.00 96.25 91 ALA A O 1
ATOM 687 N N . ALA A 1 92 ? -3.929 1.787 1.528 1.00 97.19 92 ALA A N 1
ATOM 688 C CA . ALA A 1 92 ? -3.342 0.792 2.419 1.00 97.19 92 ALA A CA 1
ATOM 689 C C . ALA A 1 92 ? -3.007 -0.518 1.686 1.00 97.19 92 ALA A C 1
ATOM 691 O O . ALA A 1 92 ? -1.948 -1.095 1.918 1.00 97.19 92 ALA A O 1
ATOM 692 N N . GLN A 1 93 ? -3.872 -0.965 0.773 1.00 95.56 93 GLN A N 1
ATOM 693 C CA . GLN A 1 93 ? -3.682 -2.225 0.051 1.00 95.56 93 GLN A CA 1
ATOM 694 C C . GLN A 1 93 ? -2.628 -2.129 -1.057 1.00 95.56 93 GLN A C 1
ATOM 696 O O . GLN A 1 93 ? -1.980 -3.130 -1.372 1.00 95.56 93 GLN A O 1
ATOM 701 N N . LEU A 1 94 ? -2.407 -0.931 -1.603 1.00 97.56 94 LEU A N 1
ATOM 702 C CA . LEU A 1 94 ? -1.471 -0.720 -2.705 1.00 97.56 94 LEU A CA 1
ATOM 703 C C . LEU A 1 94 ? -0.008 -0.849 -2.285 1.00 97.56 94 LEU A C 1
ATOM 705 O O . LEU A 1 94 ? 0.802 -1.172 -3.138 1.00 97.56 94 LEU A O 1
ATOM 709 N N . TYR A 1 95 ? 0.356 -0.637 -1.015 1.00 98.00 95 TYR A N 1
ATOM 710 C CA . TYR A 1 95 ? 1.765 -0.601 -0.581 1.00 98.00 95 TYR A CA 1
ATOM 711 C C . TYR A 1 95 ? 2.529 -1.918 -0.771 1.00 98.00 95 TYR A C 1
ATOM 713 O O . TYR A 1 95 ? 3.739 -1.899 -0.998 1.00 98.00 95 TYR A O 1
ATOM 721 N N . SER A 1 96 ? 1.847 -3.063 -0.679 1.00 96.25 96 SER A N 1
ATOM 722 C CA . SER A 1 96 ? 2.511 -4.375 -0.694 1.00 96.25 96 SER A CA 1
ATOM 723 C C . SER A 1 96 ? 3.134 -4.734 -2.046 1.00 96.25 96 SER A C 1
ATOM 725 O O . SER A 1 96 ? 4.229 -5.296 -2.089 1.00 96.25 96 SER A O 1
ATOM 727 N N . THR A 1 97 ? 2.482 -4.377 -3.154 1.00 96.56 97 THR A N 1
ATOM 728 C CA . THR A 1 97 ? 2.975 -4.703 -4.496 1.00 96.56 97 THR A CA 1
ATOM 729 C C . THR A 1 97 ? 4.235 -3.933 -4.905 1.00 96.56 97 THR A C 1
ATOM 731 O O . THR A 1 97 ? 5.214 -4.594 -5.237 1.00 96.56 97 THR A O 1
ATOM 734 N N . PRO A 1 98 ? 4.304 -2.588 -4.840 1.00 97.62 98 PRO A N 1
ATOM 735 C CA . PRO A 1 98 ? 5.506 -1.847 -5.199 1.00 97.62 98 PRO A CA 1
ATOM 736 C C . PRO A 1 98 ? 6.661 -2.144 -4.239 1.00 97.62 98 PRO A C 1
ATOM 738 O O . PRO A 1 98 ? 7.811 -2.153 -4.668 1.00 97.62 98 PRO A O 1
ATOM 741 N N . TYR A 1 99 ? 6.370 -2.469 -2.972 1.00 97.94 99 TYR A N 1
ATOM 742 C CA . TYR A 1 99 ? 7.378 -2.957 -2.034 1.00 97.94 99 TYR A CA 1
ATOM 743 C C . TYR A 1 99 ? 8.032 -4.258 -2.528 1.00 97.94 99 TYR A C 1
ATOM 745 O O . TYR A 1 99 ? 9.256 -4.375 -2.509 1.00 97.94 99 TYR A O 1
ATOM 753 N N . LEU A 1 100 ? 7.237 -5.225 -3.001 1.00 96.50 100 LEU A N 1
ATOM 754 C CA . LEU A 1 100 ? 7.764 -6.484 -3.532 1.00 96.50 100 LEU A CA 1
ATOM 755 C C . LEU A 1 100 ? 8.463 -6.287 -4.885 1.00 96.50 100 LEU A C 1
ATOM 757 O O . LEU A 1 100 ? 9.550 -6.818 -5.094 1.00 96.50 100 LEU A O 1
ATOM 761 N N . SER A 1 101 ? 7.846 -5.530 -5.794 1.00 96.94 101 SER A N 1
ATOM 762 C CA . SER A 1 101 ? 8.285 -5.390 -7.186 1.00 96.94 101 SER A CA 1
ATOM 763 C C . SER A 1 101 ? 9.531 -4.521 -7.365 1.00 96.94 101 SER A C 1
ATOM 765 O O . SER A 1 101 ? 10.293 -4.757 -8.300 1.00 96.94 101 SER A O 1
ATOM 767 N N . CYS A 1 102 ? 9.752 -3.529 -6.499 1.00 97.00 102 CYS A N 1
ATOM 768 C CA . CYS A 1 102 ? 10.921 -2.661 -6.574 1.00 97.00 102 CYS A CA 1
ATOM 769 C C . CYS A 1 102 ? 12.040 -3.166 -5.658 1.00 97.00 102 CYS A C 1
ATOM 771 O O . CYS A 1 102 ? 11.965 -3.013 -4.437 1.00 97.00 102 CYS A O 1
ATOM 773 N N . ASP A 1 103 ? 13.109 -3.704 -6.241 1.00 95.62 103 ASP A N 1
ATOM 774 C CA . ASP A 1 103 ? 14.290 -4.150 -5.496 1.00 95.62 103 ASP A CA 1
ATOM 775 C C . ASP A 1 103 ? 15.262 -2.997 -5.198 1.00 95.62 103 ASP A C 1
ATOM 777 O O . ASP A 1 103 ? 16.333 -2.869 -5.785 1.00 95.62 103 ASP A O 1
ATOM 781 N N . ASP A 1 104 ? 14.830 -2.083 -4.327 1.00 96.69 104 ASP A N 1
ATOM 782 C CA . ASP A 1 104 ? 15.610 -0.924 -3.884 1.00 96.69 104 ASP A CA 1
ATOM 783 C C . ASP A 1 104 ? 15.273 -0.586 -2.427 1.00 96.69 104 ASP A C 1
ATOM 785 O O . ASP A 1 104 ? 14.168 -0.133 -2.121 1.00 96.69 104 ASP A O 1
ATOM 789 N N . GLU A 1 105 ? 16.209 -0.827 -1.507 1.00 95.69 105 GLU A N 1
ATOM 790 C CA . GLU A 1 105 ? 15.929 -0.720 -0.072 1.00 95.69 105 GLU A CA 1
ATOM 791 C C . GLU A 1 105 ? 15.573 0.702 0.395 1.00 95.69 105 GLU A C 1
ATOM 793 O O . GLU A 1 105 ? 14.587 0.834 1.118 1.00 95.69 105 GLU A O 1
ATOM 798 N N . PRO A 1 106 ? 16.274 1.779 -0.012 1.00 97.19 106 PRO A N 1
ATOM 799 C CA . PRO A 1 106 ? 15.827 3.148 0.245 1.00 97.19 106 PRO A CA 1
ATOM 800 C C . PRO A 1 106 ? 14.359 3.402 -0.130 1.00 97.19 106 PRO A C 1
ATOM 802 O O . PRO A 1 106 ? 13.611 3.974 0.664 1.00 97.19 106 PRO A O 1
ATOM 805 N N . TYR A 1 107 ? 13.928 2.923 -1.300 1.00 98.12 107 TYR A N 1
ATOM 806 C CA . TYR A 1 107 ? 12.545 3.054 -1.758 1.00 98.12 107 TYR A CA 1
ATOM 807 C C . TYR A 1 107 ? 11.574 2.220 -0.911 1.00 98.12 107 TYR A C 1
ATOM 809 O O . TYR A 1 107 ? 10.540 2.719 -0.459 1.00 98.12 107 TYR A O 1
ATOM 817 N N . ARG A 1 108 ? 11.922 0.958 -0.630 1.00 98.00 108 ARG A N 1
ATOM 818 C CA . ARG A 1 108 ? 11.141 0.079 0.252 1.00 98.00 108 ARG A CA 1
ATOM 819 C C . ARG A 1 108 ? 10.993 0.673 1.652 1.00 98.00 108 ARG A C 1
ATOM 821 O O . ARG A 1 108 ? 9.909 0.598 2.222 1.00 98.00 108 ARG A O 1
ATOM 828 N N . ALA A 1 109 ? 12.051 1.251 2.213 1.00 97.50 109 ALA A N 1
ATOM 829 C CA . ALA A 1 109 ? 12.027 1.889 3.525 1.00 97.50 109 ALA A CA 1
ATOM 830 C C . ALA A 1 109 ? 11.098 3.108 3.542 1.00 97.50 109 ALA A C 1
ATOM 832 O O . ALA A 1 109 ? 10.331 3.281 4.491 1.00 97.50 109 ALA A O 1
ATOM 833 N N . GLU A 1 110 ? 11.100 3.912 2.476 1.00 98.19 110 GLU A N 1
ATOM 834 C CA . GLU A 1 110 ? 10.172 5.034 2.346 1.00 98.19 110 GLU A CA 1
ATOM 835 C C . GLU A 1 110 ? 8.712 4.566 2.243 1.00 98.19 110 GLU A C 1
ATOM 837 O O . GLU A 1 110 ? 7.857 5.092 2.955 1.00 98.19 110 GLU A O 1
ATOM 842 N N . LEU A 1 111 ? 8.421 3.520 1.457 1.00 98.25 111 LEU A N 1
ATOM 843 C CA . LEU A 1 111 ? 7.082 2.915 1.403 1.00 98.25 111 LEU A CA 1
ATOM 844 C C . LEU A 1 111 ? 6.607 2.436 2.781 1.00 98.25 111 LEU A C 1
ATOM 846 O O . LEU A 1 111 ? 5.468 2.708 3.164 1.00 98.25 111 LEU A O 1
ATOM 850 N N . ARG A 1 112 ? 7.472 1.758 3.548 1.00 97.94 112 ARG A N 1
ATOM 851 C CA . ARG A 1 112 ? 7.147 1.307 4.913 1.00 97.94 112 ARG A CA 1
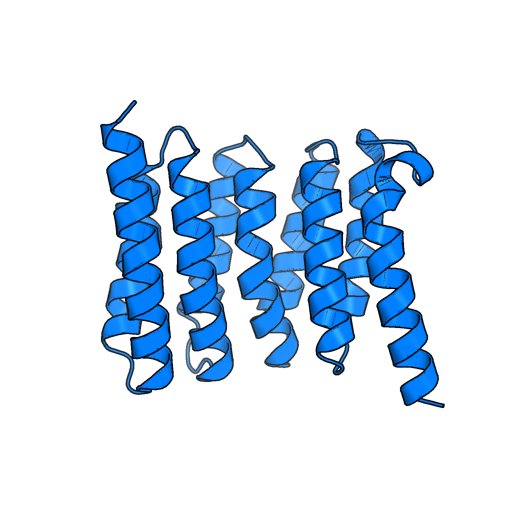ATOM 852 C C . ARG A 1 112 ? 6.875 2.486 5.845 1.00 97.94 112 ARG A C 1
ATOM 854 O O . ARG A 1 112 ? 5.925 2.438 6.624 1.00 97.94 112 ARG A O 1
ATOM 861 N N . ALA A 1 113 ? 7.660 3.558 5.742 1.00 97.69 113 ALA A N 1
ATOM 862 C CA . ALA A 1 113 ? 7.465 4.763 6.541 1.00 97.69 113 ALA A CA 1
ATOM 863 C C . ALA A 1 113 ? 6.129 5.462 6.229 1.00 97.69 113 ALA A C 1
ATOM 865 O O . ALA A 1 113 ? 5.425 5.867 7.154 1.00 97.69 113 ALA A O 1
ATOM 866 N N . GLU A 1 114 ? 5.752 5.587 4.956 1.00 98.00 114 GLU A N 1
ATOM 867 C CA . GLU A 1 114 ? 4.466 6.181 4.562 1.00 98.00 114 GLU A CA 1
ATOM 868 C C . GLU A 1 114 ? 3.273 5.302 4.947 1.00 98.00 114 GLU A C 1
ATOM 870 O O . GLU A 1 114 ? 2.296 5.803 5.510 1.00 98.00 114 GLU A O 1
ATOM 875 N N . PHE A 1 115 ? 3.377 3.984 4.757 1.00 98.06 115 PHE A N 1
ATOM 876 C CA . PHE A 1 115 ? 2.362 3.050 5.238 1.00 98.06 115 PHE A CA 1
ATOM 877 C C . PHE A 1 115 ? 2.173 3.164 6.755 1.00 98.06 115 PHE A C 1
ATOM 879 O O . PHE A 1 115 ? 1.043 3.225 7.238 1.00 98.06 115 PHE A O 1
ATOM 886 N N . LYS A 1 116 ? 3.268 3.252 7.519 1.00 97.00 116 LYS A N 1
ATOM 887 C CA . LYS A 1 116 ? 3.213 3.412 8.975 1.00 97.00 116 LYS A CA 1
ATOM 888 C C . LYS A 1 116 ? 2.510 4.705 9.385 1.00 97.00 116 LYS A C 1
ATOM 890 O O . LYS A 1 116 ? 1.694 4.675 10.302 1.00 97.00 116 LYS A O 1
ATOM 895 N N . LYS A 1 117 ? 2.754 5.822 8.687 1.00 96.44 117 LYS A N 1
ATOM 896 C CA . LYS A 1 117 ? 2.033 7.088 8.929 1.00 96.44 117 LYS A CA 1
ATOM 897 C C . LYS A 1 117 ? 0.526 6.941 8.717 1.00 96.44 117 LYS A C 1
ATOM 899 O O . LYS A 1 117 ? -0.237 7.478 9.515 1.00 96.44 117 LYS A O 1
ATOM 904 N N . LEU A 1 118 ? 0.106 6.218 7.677 1.00 96.69 118 LEU A N 1
ATOM 905 C CA . LEU A 1 118 ? -1.306 5.921 7.428 1.00 96.69 118 LEU A CA 1
ATOM 906 C C . LEU A 1 118 ? -1.885 5.013 8.526 1.00 96.69 118 LEU A C 1
ATOM 908 O O . LEU A 1 118 ? -2.924 5.319 9.107 1.00 96.69 118 LEU A O 1
ATOM 912 N N . ALA A 1 119 ? -1.200 3.915 8.843 1.00 96.81 119 ALA A N 1
ATOM 913 C CA . ALA A 1 119 ? -1.675 2.918 9.796 1.00 96.81 119 ALA A CA 1
ATOM 914 C C . ALA A 1 119 ? -1.755 3.457 11.238 1.00 96.81 119 ALA A C 1
ATOM 916 O O . ALA A 1 119 ? -2.679 3.123 11.987 1.00 96.81 119 ALA A O 1
ATOM 917 N N . GLU A 1 120 ? -0.810 4.306 11.633 1.00 94.94 120 GLU A N 1
ATOM 918 C CA . GLU A 1 120 ? -0.719 4.903 12.971 1.00 94.94 120 GLU A CA 1
ATOM 919 C C . GLU A 1 120 ? -1.283 6.331 13.013 1.00 94.94 120 GLU A C 1
ATOM 921 O O . GLU A 1 120 ? -1.105 7.053 13.999 1.00 94.94 120 GLU A O 1
ATOM 926 N N . GLY A 1 121 ? -1.996 6.734 11.956 1.00 91.75 121 GLY A N 1
ATOM 927 C CA . GLY A 1 121 ? -2.632 8.035 11.838 1.00 91.75 121 GLY A CA 1
ATOM 928 C C . GLY A 1 121 ? -3.547 8.336 13.025 1.00 91.75 121 GLY A C 1
ATOM 929 O O . GLY A 1 121 ? -4.354 7.511 13.475 1.00 91.75 121 GLY A O 1
ATOM 930 N N . LYS A 1 122 ? -3.419 9.553 13.558 1.00 83.31 122 LYS A N 1
ATOM 931 C CA . LYS A 1 122 ? -4.265 10.017 14.655 1.00 83.31 122 LYS A CA 1
ATOM 932 C C . LYS A 1 122 ? -5.716 10.106 14.173 1.00 83.31 122 LYS A C 1
ATOM 934 O O . LYS A 1 122 ? -5.979 10.634 13.102 1.00 83.31 122 LYS A O 1
ATOM 939 N N . ASP A 1 123 ? -6.641 9.613 14.994 1.00 81.50 123 ASP A N 1
ATOM 940 C CA . ASP A 1 123 ? -8.088 9.652 14.742 1.00 81.50 123 ASP A CA 1
ATOM 941 C C . ASP A 1 123 ? -8.546 8.904 13.474 1.00 81.50 123 ASP A C 1
ATOM 943 O O . ASP A 1 123 ? -9.659 9.121 12.994 1.00 81.50 123 ASP A O 1
ATOM 947 N N . GLU A 1 124 ? -7.737 7.963 12.969 1.00 89.81 124 GLU A N 1
ATOM 948 C CA . GLU A 1 124 ? -8.137 7.166 11.811 1.00 89.81 124 GLU A CA 1
ATOM 949 C C . GLU A 1 124 ? -9.386 6.323 12.071 1.00 89.81 124 GLU A C 1
ATOM 951 O O . GLU A 1 124 ? -9.563 5.704 13.132 1.00 89.81 124 GLU A O 1
ATOM 956 N N . LEU A 1 125 ? -10.257 6.282 11.060 1.00 94.19 125 LEU A N 1
ATOM 957 C CA . LEU A 1 125 ? -11.526 5.571 11.140 1.00 94.19 125 LEU A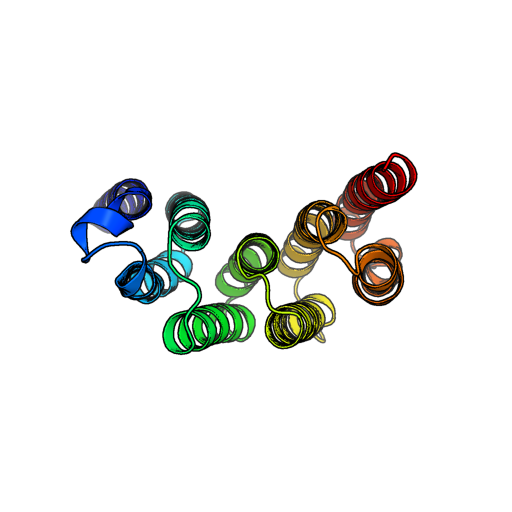 CA 1
ATOM 958 C C . LEU A 1 125 ? -11.296 4.053 11.213 1.00 94.19 125 LEU A C 1
ATOM 960 O O . LEU A 1 125 ? -10.397 3.536 10.542 1.00 94.19 125 LEU A O 1
ATOM 964 N N . PRO A 1 126 ? -12.146 3.295 11.937 1.00 94.88 126 PRO A N 1
ATOM 965 C CA . PRO A 1 126 ? -11.989 1.844 12.056 1.00 94.88 126 PRO A CA 1
ATOM 966 C C . PRO A 1 126 ? -11.863 1.116 10.712 1.00 94.88 126 PRO A C 1
ATOM 968 O O . PRO A 1 126 ? -11.077 0.185 10.588 1.00 94.88 126 PRO A O 1
ATOM 971 N N . MET A 1 127 ? -12.578 1.564 9.677 1.00 94.75 127 MET A N 1
ATOM 972 C CA . MET A 1 127 ? -12.490 0.992 8.328 1.00 94.75 127 MET A CA 1
ATOM 973 C C . MET A 1 127 ? -11.108 1.153 7.672 1.00 94.75 127 MET A C 1
ATOM 975 O O . MET A 1 127 ? -10.636 0.212 7.036 1.00 94.75 127 MET A O 1
ATOM 979 N N . VAL A 1 128 ? -10.422 2.282 7.888 1.00 96.62 128 VAL A N 1
ATOM 980 C CA . VAL A 1 128 ? -9.049 2.508 7.400 1.00 96.62 128 VAL A CA 1
ATOM 981 C C . VAL A 1 128 ? -8.079 1.600 8.148 1.00 96.62 128 VAL A C 1
ATOM 983 O O . VAL A 1 128 ? -7.287 0.894 7.523 1.00 96.62 128 VAL A O 1
ATOM 986 N N . LYS A 1 129 ? -8.204 1.527 9.479 1.00 97.69 129 LYS A N 1
ATOM 987 C CA . LYS A 1 129 ? -7.375 0.645 10.313 1.00 97.69 129 LYS A CA 1
ATOM 988 C C . LYS A 1 129 ? -7.539 -0.827 9.956 1.00 97.69 129 LYS A C 1
ATOM 990 O O . LYS A 1 129 ? -6.555 -1.550 9.890 1.00 97.69 129 LYS A O 1
ATOM 995 N N . ARG A 1 130 ? -8.768 -1.280 9.684 1.00 97.31 130 ARG A N 1
ATOM 996 C CA . ARG A 1 130 ? -9.025 -2.646 9.196 1.00 97.31 130 ARG A CA 1
ATOM 997 C C . ARG A 1 130 ? -8.311 -2.909 7.875 1.00 97.31 130 ARG A C 1
ATOM 999 O O . ARG A 1 130 ? -7.710 -3.967 7.732 1.00 97.31 130 ARG A O 1
ATOM 1006 N N . SER A 1 131 ? -8.346 -1.956 6.939 1.00 96.88 131 SER A N 1
ATOM 1007 C CA . SER A 1 131 ? -7.621 -2.093 5.671 1.00 96.88 131 SER A CA 1
ATOM 1008 C C . SER A 1 131 ? -6.110 -2.161 5.893 1.00 96.88 131 SER A C 1
ATOM 1010 O O . SER A 1 131 ? -5.455 -3.049 5.358 1.00 96.88 131 SER A O 1
ATOM 1012 N N . CYS A 1 132 ? -5.564 -1.310 6.766 1.00 98.06 132 CYS A N 1
ATOM 1013 C CA . CYS A 1 132 ? -4.153 -1.357 7.154 1.00 98.06 132 CYS A CA 1
ATOM 1014 C C . CYS A 1 132 ? -3.791 -2.687 7.833 1.00 98.06 132 CYS A C 1
ATOM 1016 O O . CYS A 1 132 ? -2.742 -3.254 7.554 1.00 98.06 132 CYS A O 1
ATOM 1018 N N . ALA A 1 133 ? -4.667 -3.236 8.677 1.00 97.69 133 ALA A N 1
ATOM 1019 C CA . ALA A 1 133 ? -4.458 -4.533 9.311 1.00 97.69 133 ALA A CA 1
ATOM 1020 C C . ALA A 1 133 ? -4.368 -5.655 8.267 1.00 97.69 133 ALA A C 1
ATOM 1022 O O . ALA A 1 133 ? -3.444 -6.459 8.308 1.00 97.69 133 ALA A O 1
ATOM 1023 N N . THR A 1 134 ? -5.268 -5.670 7.282 1.00 96.88 134 THR A N 1
ATOM 1024 C CA . THR A 1 134 ? -5.187 -6.603 6.148 1.00 96.88 134 THR A CA 1
ATOM 1025 C C . THR A 1 134 ? -3.918 -6.376 5.319 1.00 96.88 134 THR A C 1
ATOM 1027 O O . THR A 1 134 ? -3.245 -7.334 4.950 1.00 96.88 134 THR A O 1
ATOM 1030 N N . ALA A 1 135 ? -3.540 -5.123 5.067 1.00 97.12 135 ALA A N 1
ATOM 1031 C CA . ALA A 1 135 ? -2.334 -4.790 4.316 1.00 97.12 135 ALA A CA 1
ATOM 1032 C C . ALA A 1 135 ? -1.039 -5.205 5.033 1.00 97.12 135 ALA A C 1
ATOM 1034 O O . ALA A 1 135 ? -0.096 -5.622 4.364 1.00 97.12 135 ALA A O 1
ATOM 1035 N N . LEU A 1 136 ? -0.997 -5.175 6.372 1.00 97.62 136 LEU A N 1
ATOM 1036 C CA . LEU A 1 136 ? 0.128 -5.696 7.162 1.00 97.62 136 LEU A CA 1
ATOM 1037 C C . LEU A 1 136 ? 0.376 -7.182 6.875 1.00 97.62 136 LEU A C 1
ATOM 1039 O O . LEU A 1 136 ? 1.531 -7.594 6.809 1.00 97.62 136 LEU A O 1
ATOM 1043 N N . LYS A 1 137 ? -0.681 -7.973 6.640 1.00 96.56 137 LYS A N 1
ATOM 1044 C CA . LYS A 1 137 ? -0.552 -9.377 6.219 1.00 96.56 137 LYS A CA 1
ATOM 1045 C C . LYS A 1 137 ? 0.170 -9.487 4.875 1.00 96.56 137 LYS A C 1
ATOM 1047 O O . LYS A 1 137 ? 1.155 -10.212 4.761 1.00 96.56 137 LYS A O 1
ATOM 1052 N N . SER A 1 138 ? -0.293 -8.741 3.871 1.00 95.19 138 SER A N 1
ATOM 1053 C CA . SER A 1 138 ? 0.305 -8.738 2.529 1.00 95.19 138 SER A CA 1
ATOM 1054 C C . SER A 1 138 ? 1.746 -8.223 2.542 1.00 95.19 138 SER A C 1
ATOM 1056 O O . SER A 1 138 ? 2.606 -8.789 1.872 1.00 95.19 138 SER A O 1
ATOM 1058 N N . LEU A 1 139 ? 2.029 -7.188 3.339 1.00 96.06 139 LEU A N 1
ATOM 1059 C CA . LEU A 1 139 ? 3.379 -6.660 3.537 1.00 96.06 139 LEU A CA 1
ATOM 1060 C C . LEU A 1 139 ? 4.296 -7.667 4.233 1.00 96.06 139 LEU A C 1
ATOM 1062 O O . LEU A 1 139 ? 5.452 -7.765 3.846 1.00 96.06 139 LEU A O 1
ATOM 1066 N N . ALA A 1 140 ? 3.804 -8.448 5.198 1.00 96.00 140 ALA A N 1
ATOM 1067 C CA . ALA A 1 140 ? 4.597 -9.502 5.833 1.00 96.00 140 ALA A CA 1
ATOM 1068 C C . ALA A 1 140 ? 5.002 -10.597 4.845 1.00 96.00 140 ALA A C 1
ATOM 1070 O O . ALA A 1 140 ? 6.172 -10.966 4.773 1.00 96.00 140 ALA A O 1
ATOM 1071 N N . VAL A 1 141 ? 4.054 -11.058 4.027 1.00 94.56 141 VAL A N 1
ATOM 1072 C CA . VAL A 1 141 ? 4.319 -12.051 2.976 1.00 94.56 141 VAL A CA 1
ATOM 1073 C C . VAL A 1 141 ? 5.272 -11.502 1.910 1.00 94.56 141 VAL A C 1
ATOM 1075 O O . VAL A 1 141 ? 6.087 -12.248 1.371 1.00 94.56 141 VAL A O 1
ATOM 1078 N N . ALA A 1 142 ? 5.182 -10.209 1.591 1.00 94.62 142 ALA A N 1
ATOM 1079 C CA . ALA A 1 142 ? 6.105 -9.558 0.668 1.00 94.62 142 ALA A CA 1
ATOM 1080 C C . ALA A 1 142 ? 7.512 -9.407 1.271 1.00 94.62 142 ALA A C 1
ATOM 1082 O O . ALA A 1 142 ? 8.487 -9.748 0.610 1.00 94.62 142 ALA A O 1
ATOM 1083 N N . ALA A 1 143 ? 7.618 -8.954 2.524 1.00 95.38 143 ALA A N 1
ATOM 1084 C CA . ALA A 1 143 ? 8.878 -8.775 3.247 1.00 95.38 143 ALA A CA 1
ATOM 1085 C C . ALA A 1 143 ? 9.626 -10.089 3.464 1.00 95.38 143 ALA A C 1
ATOM 1087 O O . ALA A 1 143 ? 10.845 -10.108 3.390 1.00 95.38 143 ALA A O 1
ATOM 1088 N N . ALA A 1 144 ? 8.919 -11.205 3.650 1.00 95.00 144 ALA A N 1
ATOM 1089 C CA . ALA A 1 144 ? 9.536 -12.529 3.744 1.00 95.00 144 ALA A CA 1
ATOM 1090 C C . ALA A 1 144 ? 10.334 -12.938 2.488 1.00 95.00 144 ALA A C 1
ATOM 1092 O O . ALA A 1 144 ? 11.110 -13.882 2.544 1.00 95.00 144 ALA A O 1
ATOM 1093 N N . LYS A 1 145 ? 10.145 -12.239 1.361 1.00 93.25 145 LYS A N 1
ATOM 1094 C CA . LYS A 1 145 ? 10.820 -12.497 0.080 1.00 93.25 145 LYS A CA 1
ATOM 1095 C C . LYS A 1 145 ? 11.947 -11.498 -0.216 1.00 93.25 145 LYS A C 1
ATOM 1097 O O . LYS A 1 145 ? 12.389 -11.427 -1.360 1.00 93.25 145 LYS A O 1
ATOM 1102 N N . THR A 1 146 ? 12.362 -10.685 0.758 1.00 92.94 146 THR A N 1
ATOM 1103 C CA . THR A 1 146 ? 13.413 -9.666 0.598 1.00 92.94 146 THR A CA 1
ATOM 1104 C C . THR A 1 146 ? 14.597 -9.930 1.529 1.00 92.94 146 THR A C 1
ATOM 1106 O O . THR A 1 146 ? 14.455 -10.549 2.580 1.00 92.94 146 THR A O 1
ATOM 1109 N N . ASP A 1 147 ? 15.776 -9.407 1.186 1.00 89.62 147 ASP A N 1
ATOM 1110 C CA . ASP A 1 147 ? 17.031 -9.683 1.912 1.00 89.62 147 ASP A CA 1
ATOM 1111 C C . ASP A 1 147 ? 17.025 -9.260 3.396 1.00 89.62 147 ASP A C 1
ATOM 1113 O O . ASP A 1 147 ? 17.777 -9.781 4.217 1.00 89.62 147 ASP A O 1
ATOM 1117 N N . ASN A 1 148 ? 16.183 -8.294 3.763 1.00 90.75 148 ASN A N 1
ATOM 1118 C CA . ASN A 1 148 ? 16.073 -7.730 5.111 1.00 90.75 148 ASN A CA 1
ATOM 1119 C C . ASN A 1 148 ? 14.814 -8.184 5.869 1.00 90.75 148 ASN A C 1
ATOM 1121 O O . ASN A 1 148 ? 14.408 -7.527 6.837 1.00 90.75 148 ASN A O 1
ATOM 1125 N N . ALA A 1 149 ? 14.217 -9.302 5.451 1.00 93.25 149 ALA A N 1
ATOM 1126 C CA . ALA A 1 149 ? 12.947 -9.818 5.946 1.00 93.25 149 ALA A CA 1
ATOM 1127 C C . ALA A 1 149 ? 12.812 -9.781 7.479 1.00 93.25 149 ALA A C 1
ATOM 1129 O O . ALA A 1 149 ? 11.877 -9.182 8.009 1.00 93.25 149 ALA A O 1
ATOM 1130 N N . THR A 1 150 ? 13.776 -10.346 8.216 1.00 92.31 150 THR A N 1
ATOM 1131 C CA . THR A 1 150 ? 13.729 -10.440 9.688 1.00 92.31 150 THR A CA 1
ATOM 1132 C C . THR A 1 150 ? 13.633 -9.075 10.371 1.00 92.31 150 THR A C 1
ATOM 1134 O O . THR A 1 150 ? 12.908 -8.927 11.357 1.00 92.31 150 THR A O 1
ATOM 1137 N N . ALA A 1 151 ? 14.363 -8.074 9.868 1.00 93.25 151 ALA A N 1
ATOM 1138 C CA . ALA A 1 151 ? 14.324 -6.720 10.417 1.00 93.25 151 ALA A CA 1
ATOM 1139 C C . ALA A 1 151 ? 12.971 -6.061 10.121 1.00 93.25 151 ALA A C 1
ATOM 1141 O O . ALA A 1 151 ? 12.337 -5.533 11.028 1.00 93.25 151 ALA A O 1
ATOM 1142 N N . VAL A 1 152 ? 12.474 -6.178 8.887 1.00 95.81 152 VAL A N 1
ATOM 1143 C CA . VAL A 1 152 ? 11.189 -5.588 8.476 1.00 95.81 152 VAL A CA 1
ATOM 1144 C C . VAL A 1 152 ? 10.005 -6.217 9.220 1.00 95.81 152 VAL A C 1
ATOM 1146 O O . VAL A 1 152 ? 9.143 -5.502 9.739 1.00 95.81 152 VAL A O 1
ATOM 1149 N N . LEU A 1 153 ? 9.966 -7.548 9.335 1.00 95.81 153 LEU A N 1
ATOM 1150 C CA . LEU A 1 153 ? 8.916 -8.256 10.074 1.00 95.81 153 LEU A CA 1
ATOM 1151 C C . LEU A 1 153 ? 8.887 -7.840 11.552 1.00 95.81 153 LEU A C 1
ATOM 1153 O O . LEU A 1 153 ? 7.809 -7.652 12.120 1.00 95.81 153 LEU A O 1
ATOM 1157 N N . ARG A 1 154 ? 10.059 -7.683 12.181 1.00 93.69 154 ARG A N 1
ATOM 1158 C CA . ARG A 1 154 ? 10.184 -7.330 13.602 1.00 93.69 154 ARG A CA 1
ATOM 1159 C C . ARG A 1 154 ? 9.919 -5.851 13.876 1.00 93.69 154 ARG A C 1
ATOM 1161 O O . ARG A 1 154 ? 9.149 -5.529 14.780 1.00 93.69 154 ARG A O 1
ATOM 1168 N N . ASP A 1 155 ? 10.591 -4.969 13.154 1.00 93.19 155 ASP A N 1
ATOM 1169 C CA . ASP A 1 155 ? 10.705 -3.562 13.536 1.00 93.19 155 ASP A CA 1
ATOM 1170 C C . ASP A 1 155 ? 9.565 -2.730 12.936 1.00 93.19 155 ASP A C 1
ATOM 1172 O O . ASP A 1 155 ? 9.026 -1.841 13.603 1.00 93.19 155 ASP A O 1
ATOM 1176 N N . ASP A 1 156 ? 9.115 -3.075 11.728 1.00 94.25 156 ASP A N 1
ATOM 1177 C CA . ASP A 1 156 ? 8.071 -2.330 11.025 1.00 94.25 156 ASP A CA 1
ATOM 1178 C C . ASP A 1 156 ? 6.696 -2.985 11.189 1.00 94.25 156 ASP A C 1
ATOM 1180 O O . ASP A 1 156 ? 5.757 -2.346 11.658 1.00 94.25 156 ASP A O 1
ATOM 1184 N N . ILE A 1 157 ? 6.564 -4.275 10.869 1.00 95.94 157 ILE A N 1
ATOM 1185 C CA . ILE A 1 157 ? 5.245 -4.927 10.798 1.00 95.94 157 ILE A CA 1
ATOM 1186 C C . ILE A 1 157 ? 4.730 -5.315 12.188 1.00 95.94 157 ILE A C 1
ATOM 1188 O O . ILE A 1 157 ? 3.604 -4.967 12.555 1.00 95.94 157 ILE A O 1
ATOM 1192 N N . MET A 1 158 ? 5.538 -6.013 12.994 1.00 95.62 158 MET A N 1
ATOM 1193 C CA . MET A 1 158 ? 5.132 -6.417 14.345 1.00 95.62 158 MET A CA 1
ATOM 1194 C C . MET A 1 158 ? 4.854 -5.204 15.243 1.00 95.62 158 MET A C 1
ATOM 1196 O O . MET A 1 158 ? 3.924 -5.253 16.051 1.00 95.62 158 MET A O 1
ATOM 1200 N N . SER A 1 159 ? 5.608 -4.107 15.101 1.00 94.38 159 SER A N 1
ATOM 1201 C CA . SER A 1 159 ? 5.402 -2.911 15.929 1.00 94.38 159 SER A CA 1
ATOM 1202 C C . SER A 1 159 ? 4.013 -2.296 15.717 1.00 94.38 159 SER A C 1
ATOM 1204 O O . SER A 1 159 ? 3.301 -2.053 16.696 1.00 94.38 159 SER A O 1
ATOM 1206 N N . THR A 1 160 ? 3.562 -2.155 14.468 1.00 95.12 160 THR A N 1
ATOM 1207 C CA . THR A 1 160 ? 2.205 -1.679 14.165 1.00 95.12 160 THR A CA 1
ATOM 1208 C C . THR A 1 160 ? 1.133 -2.717 14.533 1.00 95.12 160 THR A C 1
ATOM 1210 O O . THR A 1 160 ? 0.090 -2.357 15.088 1.00 95.12 160 THR A O 1
ATOM 1213 N N . LEU A 1 161 ? 1.381 -4.021 14.334 1.00 95.69 161 LEU A N 1
ATOM 1214 C CA . LEU A 1 161 ? 0.432 -5.070 14.747 1.00 95.69 161 LEU A CA 1
ATOM 1215 C C . LEU A 1 161 ? 0.165 -5.066 16.255 1.00 95.69 161 LEU A C 1
ATOM 1217 O O . LEU A 1 161 ? -0.982 -5.230 16.671 1.00 95.69 161 LEU A O 1
ATOM 1221 N N . GLN A 1 162 ? 1.180 -4.830 17.088 1.00 96.25 162 GLN A N 1
ATOM 1222 C CA . GLN A 1 162 ? 1.002 -4.743 18.543 1.00 96.25 162 GLN A CA 1
ATOM 1223 C C . GLN A 1 162 ? 0.032 -3.633 18.964 1.00 96.25 162 GLN A C 1
ATOM 1225 O O . GLN A 1 162 ? -0.674 -3.793 19.967 1.00 96.25 162 GLN A O 1
ATOM 1230 N N . ILE A 1 163 ? -0.021 -2.531 18.210 1.00 95.38 163 ILE A N 1
ATOM 1231 C CA . ILE A 1 163 ? -0.995 -1.454 18.414 1.00 95.38 163 ILE A CA 1
ATOM 1232 C C . ILE A 1 163 ? -2.393 -1.966 18.056 1.00 95.38 163 ILE A C 1
ATOM 1234 O O . ILE A 1 163 ? -3.321 -1.846 18.857 1.00 95.38 163 ILE A O 1
ATOM 1238 N N . TYR A 1 164 ? -2.546 -2.591 16.888 1.00 97.25 164 TYR A N 1
ATOM 1239 C CA . TYR A 1 164 ? -3.851 -3.017 16.376 1.00 97.25 164 TYR A CA 1
ATOM 1240 C C . TYR A 1 164 ? -4.470 -4.191 17.139 1.00 97.25 164 TYR A C 1
ATOM 1242 O O . TYR A 1 164 ? -5.685 -4.227 17.325 1.00 97.25 164 TYR A O 1
ATOM 1250 N N . LEU A 1 165 ? -3.659 -5.107 17.669 1.00 97.12 165 LEU A N 1
ATOM 1251 C CA . LEU A 1 165 ? -4.118 -6.191 18.549 1.00 97.12 165 LEU A CA 1
ATOM 1252 C C . LEU A 1 165 ? -4.748 -5.669 19.850 1.00 97.12 165 LEU A C 1
ATOM 1254 O O . LEU A 1 165 ? -5.517 -6.380 20.498 1.00 97.12 165 LEU A O 1
ATOM 1258 N N . LYS A 1 166 ? -4.445 -4.423 20.223 1.00 96.81 166 LYS A N 1
ATOM 1259 C CA . LYS A 1 166 ? -4.991 -3.723 21.391 1.00 96.81 166 LYS A CA 1
ATOM 1260 C C . LYS A 1 166 ? -5.972 -2.611 21.003 1.00 96.81 166 LYS A C 1
ATOM 1262 O O . LYS A 1 166 ? -6.363 -1.835 21.874 1.00 96.81 166 LYS A O 1
ATOM 1267 N N . ASP A 1 167 ? -6.373 -2.511 19.730 1.00 97.19 167 ASP A N 1
ATOM 1268 C CA . ASP A 1 167 ? -7.307 -1.473 19.287 1.00 97.19 167 ASP A CA 1
ATOM 1269 C C . ASP A 1 167 ? -8.662 -1.633 19.994 1.00 97.19 167 ASP A C 1
ATOM 1271 O O . ASP A 1 167 ? -9.085 -2.740 20.335 1.00 97.19 167 ASP A O 1
ATOM 1275 N N . LYS A 1 168 ? -9.353 -0.517 20.235 1.00 95.56 168 LYS A N 1
ATOM 1276 C CA . LYS A 1 168 ? -10.676 -0.493 20.874 1.00 95.56 168 LYS A CA 1
ATOM 1277 C C . LYS A 1 168 ? -11.731 -1.226 20.040 1.00 95.56 168 LYS A C 1
ATOM 1279 O O . LYS A 1 168 ? -12.622 -1.863 20.606 1.00 95.56 168 LYS A O 1
ATOM 1284 N N . ASP A 1 169 ? -11.613 -1.181 18.716 1.00 96.56 169 ASP A N 1
ATOM 1285 C CA . ASP A 1 169 ? -12.546 -1.813 17.792 1.00 96.56 169 ASP A CA 1
ATOM 1286 C C . ASP A 1 169 ? -12.237 -3.311 17.640 1.00 96.56 169 ASP A C 1
ATOM 1288 O O . ASP A 1 169 ? -11.123 -3.712 17.299 1.00 96.56 169 ASP A O 1
ATOM 1292 N N . SER A 1 170 ? -13.228 -4.167 17.908 1.00 96.94 170 SER A N 1
ATOM 1293 C CA . SER A 1 170 ? -13.055 -5.621 17.823 1.00 96.94 170 SER A CA 1
ATOM 1294 C C . SER A 1 170 ? -12.758 -6.106 16.409 1.00 96.94 170 SER A C 1
ATOM 1296 O O . SER A 1 170 ? -12.005 -7.066 16.258 1.00 96.94 170 SER A O 1
ATOM 1298 N N . SER A 1 171 ? -13.297 -5.451 15.382 1.00 96.75 171 SER A N 1
ATOM 1299 C CA . SER A 1 171 ? -13.051 -5.831 13.992 1.00 96.75 171 SER A CA 1
ATOM 1300 C C . SER A 1 171 ? -11.597 -5.569 13.591 1.00 96.75 171 SER A C 1
ATOM 1302 O O . SER A 1 171 ? -10.981 -6.426 12.963 1.00 96.75 171 SER A O 1
ATOM 1304 N N . VAL A 1 172 ? -11.000 -4.462 14.053 1.00 97.56 172 VAL A N 1
ATOM 1305 C CA . VAL A 1 172 ? -9.568 -4.175 13.851 1.00 97.56 172 VAL A CA 1
ATOM 1306 C C . VAL A 1 172 ? -8.710 -5.257 14.506 1.00 97.56 172 VAL A C 1
ATOM 1308 O O . VAL A 1 172 ? -7.802 -5.781 13.864 1.00 97.56 172 VAL A O 1
ATOM 1311 N N . ARG A 1 173 ? -9.033 -5.661 15.744 1.00 97.88 173 ARG A N 1
ATOM 1312 C CA . ARG A 1 173 ? -8.303 -6.739 16.438 1.00 97.88 173 ARG A CA 1
ATOM 1313 C C . ARG A 1 173 ? -8.385 -8.080 15.700 1.00 97.88 173 ARG A C 1
ATOM 1315 O O . ARG A 1 173 ? -7.393 -8.805 15.651 1.00 97.88 173 ARG A O 1
ATOM 1322 N N . VAL A 1 174 ? -9.540 -8.412 15.114 1.00 97.56 174 VAL A N 1
ATOM 1323 C CA . VAL A 1 174 ? -9.720 -9.637 14.310 1.00 97.56 174 VAL A CA 1
ATOM 1324 C C . VAL A 1 174 ? -8.849 -9.599 13.055 1.00 97.56 174 VAL A C 1
ATOM 1326 O O . VAL A 1 174 ? -8.097 -10.543 12.820 1.00 97.56 174 VAL A O 1
ATOM 1329 N N . ASN A 1 175 ? -8.878 -8.501 12.292 1.00 97.50 175 ASN A N 1
ATOM 1330 C CA . ASN A 1 175 ? -8.012 -8.336 11.121 1.00 97.50 175 ASN A CA 1
ATOM 1331 C C . ASN A 1 175 ? -6.519 -8.383 11.503 1.00 97.50 175 ASN A C 1
ATOM 1333 O O . ASN A 1 175 ? -5.728 -9.017 10.812 1.00 97.50 175 ASN A O 1
ATOM 1337 N N . ALA A 1 176 ? -6.130 -7.780 12.630 1.00 97.44 176 ALA A N 1
ATOM 1338 C CA . ALA A 1 176 ? -4.754 -7.839 13.127 1.00 97.44 176 ALA A CA 1
ATOM 1339 C C . ALA A 1 176 ? -4.328 -9.260 13.533 1.00 97.44 176 ALA A C 1
ATOM 1341 O O . ALA A 1 176 ? -3.174 -9.639 13.351 1.00 97.44 176 ALA A O 1
ATOM 1342 N N . THR A 1 177 ? -5.259 -10.063 14.054 1.00 96.69 177 THR A N 1
ATOM 1343 C CA . THR A 1 177 ? -5.004 -11.473 14.380 1.00 96.69 177 THR A CA 1
ATOM 1344 C C . THR A 1 177 ? -4.780 -12.303 13.115 1.00 96.69 177 THR A C 1
ATOM 1346 O O . THR A 1 177 ? -3.881 -13.135 13.095 1.00 96.69 177 THR A O 1
ATOM 1349 N N . ASP A 1 178 ? -5.528 -12.054 12.038 1.00 95.62 178 ASP A N 1
ATOM 1350 C CA . ASP A 1 178 ? -5.263 -12.693 10.739 1.00 95.62 178 ASP A CA 1
ATOM 1351 C C . ASP A 1 178 ? -3.906 -12.262 10.153 1.00 95.62 178 ASP A C 1
ATOM 1353 O O . ASP A 1 178 ? -3.164 -13.072 9.600 1.00 95.62 178 ASP A O 1
ATOM 1357 N N . ALA A 1 179 ? -3.52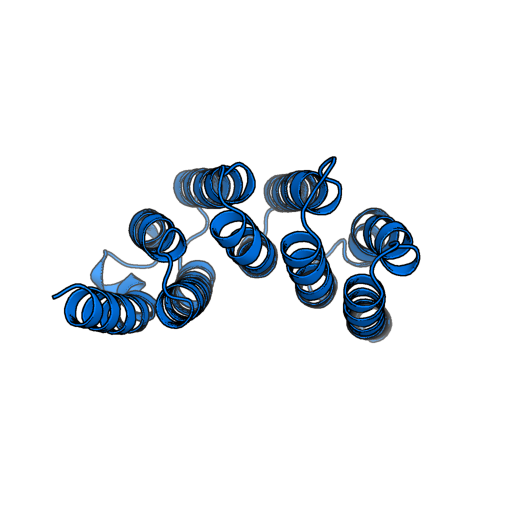3 -10.998 10.337 1.00 96.12 179 ALA A N 1
ATOM 1358 C CA . ALA A 1 179 ? -2.214 -10.511 9.916 1.00 96.12 179 ALA A CA 1
ATOM 1359 C C . ALA A 1 179 ? -1.044 -11.122 10.706 1.00 96.12 179 ALA A C 1
ATOM 1361 O O . ALA A 1 179 ? 0.023 -11.331 10.129 1.00 96.12 179 ALA A O 1
ATOM 1362 N N . LEU A 1 180 ? -1.240 -11.487 11.981 1.00 95.56 180 LEU A N 1
ATOM 1363 C CA . LEU A 1 180 ? -0.254 -12.280 12.725 1.00 95.56 180 LEU A CA 1
ATOM 1364 C C . LEU A 1 180 ? 0.008 -13.637 12.068 1.00 95.56 180 LEU A C 1
ATOM 1366 O O . LEU A 1 180 ? 1.148 -14.089 12.087 1.00 95.56 180 LEU A O 1
ATOM 1370 N N . VAL A 1 181 ? -1.012 -14.276 11.483 1.00 92.69 181 VAL A N 1
ATOM 1371 C CA . VAL A 1 181 ? -0.827 -15.549 10.767 1.00 92.69 181 VAL A CA 1
ATOM 1372 C C . VAL A 1 181 ? 0.127 -15.349 9.593 1.00 92.69 181 VAL A C 1
ATOM 1374 O O . VAL A 1 181 ? 1.115 -16.068 9.501 1.00 92.69 181 VAL A O 1
ATOM 1377 N N . GLY A 1 182 ? -0.088 -14.314 8.772 1.00 89.75 182 GLY A N 1
ATOM 1378 C CA . GLY A 1 182 ? 0.818 -14.008 7.657 1.00 89.75 182 GLY A CA 1
ATOM 1379 C C . GLY A 1 182 ? 2.229 -13.611 8.101 1.00 89.75 182 GLY A C 1
ATOM 1380 O O . GLY A 1 182 ? 3.199 -13.948 7.428 1.00 89.75 182 GLY A O 1
ATOM 1381 N N . LEU A 1 183 ? 2.371 -12.947 9.254 1.00 93.62 183 LEU A N 1
ATOM 1382 C CA . LEU A 1 183 ? 3.683 -12.668 9.843 1.00 93.62 183 LEU A CA 1
ATOM 1383 C C . LEU A 1 183 ? 4.405 -13.949 10.265 1.00 93.62 183 LEU A C 1
ATOM 1385 O O . LEU A 1 183 ? 5.599 -14.073 10.010 1.00 93.62 183 LEU A O 1
ATOM 1389 N N . ILE A 1 184 ? 3.703 -14.891 10.897 1.00 93.12 184 ILE A N 1
ATOM 1390 C CA . ILE A 1 184 ? 4.275 -16.179 11.310 1.00 93.12 184 ILE A CA 1
ATOM 1391 C C . ILE A 1 184 ? 4.660 -17.005 10.081 1.00 93.12 184 ILE A C 1
ATOM 1393 O O . ILE A 1 184 ? 5.769 -17.526 10.035 1.00 93.12 184 ILE A O 1
ATOM 1397 N N . GLU A 1 185 ? 3.785 -17.085 9.077 1.00 89.06 185 GLU A N 1
ATOM 1398 C CA . GLU A 1 185 ? 4.075 -17.756 7.804 1.00 89.06 185 GLU A CA 1
ATOM 1399 C C . GLU A 1 185 ? 5.317 -17.160 7.133 1.00 89.06 185 GLU A C 1
ATOM 1401 O O . GLU A 1 185 ? 6.208 -17.901 6.719 1.00 89.06 185 GLU A O 1
ATOM 1406 N N . GLY A 1 186 ? 5.410 -15.828 7.088 1.00 86.81 186 GLY A N 1
ATOM 1407 C CA . GLY A 1 186 ? 6.576 -15.126 6.562 1.00 86.81 186 GLY A CA 1
ATOM 1408 C C . GLY A 1 186 ? 7.849 -15.413 7.357 1.00 86.81 186 GLY A C 1
ATOM 1409 O O . GLY A 1 186 ? 8.893 -15.659 6.765 1.00 86.81 186 GLY A O 1
ATOM 1410 N N . TRP A 1 187 ? 7.767 -15.445 8.689 1.00 88.38 187 TRP A N 1
ATOM 1411 C CA . TRP A 1 187 ? 8.914 -15.760 9.543 1.00 88.38 187 TRP A CA 1
ATOM 1412 C C . TRP A 1 187 ? 9.410 -17.193 9.335 1.00 88.38 187 TRP A C 1
ATOM 1414 O O . TRP A 1 187 ? 10.607 -17.419 9.193 1.00 88.38 187 TRP A O 1
ATOM 1424 N N . CYS A 1 188 ? 8.490 -18.158 9.273 1.00 88.56 188 CYS A N 1
ATOM 1425 C CA . CYS A 1 188 ? 8.830 -19.556 9.032 1.00 88.56 188 CYS A CA 1
ATOM 1426 C C . CYS A 1 188 ? 9.458 -19.778 7.653 1.00 88.56 188 CYS A C 1
ATOM 1428 O O . CYS A 1 188 ? 10.315 -20.646 7.534 1.00 88.56 188 CYS A O 1
ATOM 1430 N N . ALA A 1 189 ? 9.050 -19.012 6.635 1.00 85.94 189 ALA A N 1
ATOM 1431 C CA . ALA A 1 189 ? 9.625 -19.108 5.296 1.00 85.94 189 ALA A CA 1
ATOM 1432 C C . ALA A 1 189 ? 11.105 -18.687 5.257 1.00 85.94 189 ALA A C 1
ATOM 1434 O O . ALA A 1 189 ? 11.877 -19.291 4.520 1.00 85.94 189 ALA A O 1
ATOM 1435 N N . ILE A 1 190 ? 11.509 -17.711 6.081 1.00 85.06 190 ILE A N 1
ATOM 1436 C CA . ILE A 1 190 ? 12.908 -17.252 6.172 1.00 85.06 190 ILE A CA 1
ATOM 1437 C C . ILE A 1 190 ? 13.810 -18.339 6.765 1.00 85.06 190 ILE A C 1
ATOM 1439 O O . ILE A 1 190 ? 14.931 -18.518 6.312 1.00 85.06 190 ILE A O 1
ATOM 1443 N N . ASP A 1 191 ? 13.333 -19.062 7.783 1.00 66.88 191 ASP A N 1
ATOM 1444 C CA . ASP A 1 191 ? 14.127 -20.084 8.484 1.00 66.88 191 ASP A CA 1
ATOM 1445 C C . ASP A 1 191 ? 14.323 -21.375 7.657 1.00 66.88 191 ASP A C 1
ATOM 1447 O O . ASP A 1 191 ? 15.102 -22.248 8.048 1.00 66.88 191 ASP A O 1
ATOM 1451 N N . THR A 1 192 ? 13.586 -21.537 6.551 1.00 60.53 192 THR A N 1
ATOM 1452 C CA . THR A 1 192 ? 13.656 -22.718 5.671 1.00 60.53 192 THR A CA 1
ATOM 1453 C C . THR A 1 192 ? 14.615 -22.593 4.485 1.00 60.53 192 THR A C 1
ATOM 1455 O O . THR A 1 192 ? 14.841 -23.611 3.825 1.00 60.53 192 THR A O 1
ATOM 1458 N N . ASP A 1 193 ? 15.186 -21.409 4.247 1.00 50.19 193 ASP A N 1
ATOM 1459 C CA . ASP A 1 193 ? 16.218 -21.141 3.228 1.00 50.19 193 ASP A CA 1
ATOM 1460 C C . ASP A 1 193 ? 17.633 -21.089 3.845 1.00 50.19 193 ASP A C 1
ATOM 1462 O O . ASP A 1 193 ? 18.589 -21.555 3.176 1.00 50.19 193 ASP A O 1
#

pLDDT: mean 93.93, std 7.06, range [50.19, 98.44]

Foldseek 3Di:
DVVVVLVVLLVVLQVLLPCCVVQPHQARLLVCLVSLLVQLPDPDPSSNVSSLNSLLSSLQGHDPDPVSLVSLLVSLLCLLPDPDLSSLLSSLQNLLRNLLRDQDVVSNVSSLVSLQCSCVPPPRDPSSVLSNLLSLLSNLLSLLPHPCNVCCLPPRSVVSLVVQCPDPDPSSVVSSVVSVVSNVVSVVSNVVD

Sequence (193 aa):
IPEEEDEILFLLAKELGGFVTVVGGPACGYMLLQCFELMCDTEETVVRDAAAAAFASVTAAMEWNTEAKEKCLSMVKNLSAGDWFTKKVVAAQLYSTPYLSCDDEPYRAELRAEFKKLAEGKDELPMVKRSCATALKSLAVAAAKTDNATAVLRDDIMSTLQIYLKDKDSSVRVNATDALVGLIEGWCAIDTD

Radius of gyration: 16.52 Å; chains: 1; bounding box: 43×36×47 Å

InterPro domains:
  IPR011989 Armadillo-like helical [G3DSA:1.25.10.10] (1-191)
  IPR016024 Armadillo-type fold [SSF48371] (5-187)
  IPR051023 Protein Phosphatase 2A Regulatory Subunit A [PTHR10648] (3-180)

Organism: NCBI:txid236787